Protein AF-A0A7X7KAW7-F1 (afdb_monomer_lite)

Secondary structure (DSSP, 8-state):
-EETTTTEEEEEEE-TTS-EEEEEE-STTTTTTS----------PPPTT--EE-TTS-EE-----EEEEETTTTEEEEE-GGGGGS--S--GGG-TTSPPPTT-S--SSS--SS--SEEEEE-SS-SSB--TT-----EESTT-TT-EEEE--EEEEEEE--S-TT--GGGS-HHHHHHHHHHHHHHHHHHHTSTT-SEEEEE----GGGT----SSEEEEEEESS--HHHHHHHHHHHHHHHHHSS-HHHHHHHHHHHH-TTEEEE-SSEEEE--TT-SSTT--EEEESS--SSSTTS-HHHHHHHT-

Foldseek 3Di:
DQDPPQLWDWDWAAAPQGWIKIATDNDPPPSVVPDHFDRYAQDNDHHLQFFDADPVGDTDTDDAWKWKQDPVQRFTDQGQPQCVVPDFQDDPQQAQLAEDDPPDSHGNHRHPGNFGAKMKIFDSRDSADDRPPDDFDWDAPPPDPSIIMTHRHWTKMKMAQGNDLQDEPVRDALSSLLSVLVVQLVCQVVRVPPPQFPDKDKAADDDVVRPPSGSGYMIMITGGSDDGPVNVVVVVVQVVCCVVPVDGPVQVQVVVCVVVVPFWDDDDPFKTWGQRPDHPDPDDIDIDTNDDDPDSNRDDSVNSSRVSD

Sequence (309 aa):
MLIEGSGVRRTSTRLADGRELIYFDDSEPYVSGGATRRLDDPRPLADRYSPVPDADGVEQPFRGPELRHDVLTGDWIPMASHRMNRTFLPPKDANPLAPAKPGAAYSDGEIPAEDYDVVVFENRFPSLMTVPGAGDEPWQADGEEIFTARPATGRCEVICFSPDPDASLKDVSPRRMRTIVEAWADRTAELGALPEVEQVYVFENRGKEIGVTLHHPHGQIYAFSYITPRTREMLVQAKAHRERTGRLLGRDVLDAELRAGTRVILETEHWVAYVPFAARWPVEVHVAPRRDVPDLPALTSEERDDFAS

Structure (mmCIF, N/CA/C/O backbone):
data_AF-A0A7X7KAW7-F1
#
_entry.id   AF-A0A7X7KAW7-F1
#
loop_
_atom_site.group_PDB
_atom_site.id
_atom_site.type_symbol
_atom_site.label_atom_id
_atom_site.label_alt_id
_atom_site.label_comp_id
_atom_site.label_asym_id
_atom_site.label_entity_id
_atom_site.label_seq_id
_atom_site.pdbx_PDB_ins_code
_atom_site.Cartn_x
_atom_site.Cartn_y
_atom_site.Cartn_z
_atom_site.occupancy
_atom_site.B_iso_or_equiv
_atom_site.auth_seq_id
_atom_site.auth_comp_id
_atom_site.auth_asym_id
_atom_site.auth_atom_id
_atom_site.pdbx_PDB_model_num
ATOM 1 N N . MET A 1 1 ? 8.801 -18.276 -5.390 1.00 74.38 1 MET A N 1
ATOM 2 C CA . MET A 1 1 ? 8.674 -18.880 -4.049 1.00 74.38 1 MET A CA 1
ATOM 3 C C . MET A 1 1 ? 7.194 -19.007 -3.736 1.00 74.38 1 MET A C 1
ATOM 5 O O . MET A 1 1 ? 6.474 -18.061 -4.024 1.00 74.38 1 MET A O 1
ATOM 9 N N . LEU A 1 2 ? 6.723 -20.154 -3.243 1.00 79.31 2 LEU A N 1
ATOM 10 C CA . LEU A 1 2 ? 5.362 -20.228 -2.700 1.00 79.31 2 LEU A CA 1
ATOM 11 C C . LEU A 1 2 ? 5.344 -19.468 -1.376 1.00 79.31 2 LEU A C 1
ATOM 13 O O . LEU A 1 2 ? 6.236 -19.672 -0.556 1.00 79.31 2 LEU A O 1
ATOM 17 N N . ILE A 1 3 ? 4.370 -18.586 -1.196 1.00 77.06 3 ILE A N 1
ATOM 18 C CA . ILE A 1 3 ? 4.120 -17.966 0.099 1.00 77.06 3 ILE A CA 1
ATOM 19 C C . ILE A 1 3 ? 3.436 -19.037 0.957 1.00 77.06 3 ILE A C 1
ATOM 21 O O . ILE A 1 3 ? 2.419 -19.611 0.558 1.00 77.06 3 ILE A O 1
ATOM 25 N N . GLU A 1 4 ? 4.051 -19.388 2.086 1.00 71.75 4 GLU A N 1
ATOM 26 C CA . GLU A 1 4 ? 3.574 -20.485 2.930 1.00 71.75 4 GLU A CA 1
ATOM 27 C C . GLU A 1 4 ? 2.128 -20.242 3.384 1.00 71.75 4 GLU A C 1
ATOM 29 O O . GLU A 1 4 ? 1.767 -19.148 3.809 1.00 71.75 4 GLU A O 1
ATOM 34 N N . GLY A 1 5 ? 1.287 -21.273 3.269 1.00 70.62 5 GLY A N 1
ATOM 35 C CA . GLY A 1 5 ? -0.105 -21.237 3.726 1.00 70.62 5 GLY A CA 1
ATOM 36 C C . GLY A 1 5 ? -1.096 -20.477 2.836 1.00 70.62 5 GLY A C 1
ATOM 37 O O . GLY A 1 5 ? -2.288 -20.604 3.075 1.00 70.62 5 GLY A O 1
ATOM 38 N N . SER A 1 6 ? -0.663 -19.748 1.799 1.00 77.44 6 SER A N 1
ATOM 39 C CA . SER A 1 6 ? -1.573 -18.882 1.024 1.00 77.44 6 SER A CA 1
ATOM 40 C C . SER A 1 6 ? -2.000 -19.419 -0.343 1.00 77.44 6 SER A C 1
ATOM 42 O O . SER A 1 6 ? -2.942 -18.905 -0.940 1.00 77.44 6 SER A O 1
ATOM 44 N N . GLY A 1 7 ? -1.296 -20.421 -0.880 1.00 86.88 7 GLY A N 1
ATOM 45 C CA . GLY A 1 7 ? -1.531 -20.885 -2.252 1.00 86.88 7 GLY A CA 1
ATOM 46 C C . GLY A 1 7 ? -1.187 -19.840 -3.322 1.00 86.88 7 GLY A C 1
ATOM 47 O O . GLY A 1 7 ? -1.691 -19.940 -4.435 1.00 86.88 7 GLY A O 1
ATOM 48 N N . VAL A 1 8 ? -0.338 -18.856 -2.997 1.00 95.75 8 VAL A N 1
ATOM 49 C CA . VAL A 1 8 ? 0.145 -17.812 -3.914 1.00 95.75 8 VAL A CA 1
ATOM 50 C C . VAL A 1 8 ? 1.631 -18.017 -4.197 1.00 95.75 8 VAL A C 1
ATOM 52 O O . VAL A 1 8 ? 2.425 -18.286 -3.290 1.00 95.75 8 VAL A O 1
ATOM 55 N N . ARG A 1 9 ? 2.044 -17.852 -5.456 1.00 96.69 9 ARG A N 1
ATOM 56 C CA . ARG A 1 9 ? 3.456 -17.897 -5.852 1.00 96.69 9 ARG A CA 1
ATOM 57 C C . ARG A 1 9 ? 3.989 -16.498 -6.140 1.00 96.69 9 ARG A C 1
ATOM 59 O O . ARG A 1 9 ? 3.521 -15.821 -7.044 1.00 96.69 9 ARG A O 1
ATOM 66 N N . ARG A 1 10 ? 5.040 -16.109 -5.420 1.00 96.94 10 ARG A N 1
ATOM 67 C CA . ARG A 1 10 ? 5.787 -14.861 -5.613 1.00 96.94 10 ARG A CA 1
ATOM 68 C C . ARG A 1 10 ? 6.966 -15.063 -6.564 1.00 96.94 10 ARG A C 1
ATOM 70 O O . ARG A 1 10 ? 7.812 -15.931 -6.312 1.00 96.94 10 ARG A O 1
ATOM 77 N N . THR A 1 11 ? 7.081 -14.238 -7.600 1.00 97.19 11 THR A N 1
ATOM 78 C CA . THR A 1 11 ? 8.234 -14.218 -8.519 1.00 97.19 11 THR A CA 1
ATOM 79 C C . THR A 1 11 ? 8.686 -12.779 -8.751 1.00 97.19 11 THR A C 1
ATOM 81 O O . THR A 1 11 ? 7.895 -11.974 -9.220 1.00 97.19 11 THR A O 1
ATOM 84 N N . SER A 1 12 ? 9.945 -12.453 -8.441 1.00 96.62 12 SER A N 1
ATOM 85 C CA . SER A 1 12 ? 10.512 -11.105 -8.632 1.00 96.62 12 SER A CA 1
ATOM 86 C C . SER A 1 12 ? 11.440 -11.061 -9.850 1.00 96.62 12 SER A C 1
ATOM 88 O O . SER A 1 12 ? 12.095 -12.053 -10.183 1.00 96.62 12 SER A O 1
ATOM 90 N N . THR A 1 13 ? 11.471 -9.911 -10.515 1.00 96.44 13 THR A N 1
ATOM 91 C CA . THR A 1 13 ? 12.373 -9.555 -11.609 1.00 96.44 13 THR A CA 1
ATOM 92 C C . THR A 1 13 ? 12.615 -8.037 -11.640 1.00 96.44 13 THR A C 1
ATOM 94 O O . THR A 1 13 ? 12.212 -7.313 -10.729 1.00 96.44 13 THR A O 1
ATOM 97 N N . ARG A 1 14 ? 13.288 -7.535 -12.679 1.00 96.56 14 ARG A N 1
ATOM 98 C CA . ARG A 1 14 ? 13.499 -6.107 -12.922 1.00 96.56 14 ARG A CA 1
ATOM 99 C C . ARG A 1 14 ? 12.896 -5.656 -14.248 1.00 96.56 14 ARG A C 1
ATOM 101 O O . ARG A 1 14 ? 12.983 -6.361 -15.250 1.00 96.56 14 ARG A O 1
ATOM 108 N N . LEU A 1 15 ? 12.328 -4.456 -14.232 1.00 95.50 15 LEU A N 1
ATOM 109 C CA . LEU A 1 15 ? 11.985 -3.685 -15.421 1.00 95.50 15 LEU A CA 1
ATOM 110 C C . LEU A 1 15 ? 13.255 -3.181 -16.115 1.00 95.50 15 LEU A C 1
ATOM 112 O O . LEU A 1 15 ? 14.337 -3.152 -15.524 1.00 95.50 15 LEU A O 1
ATOM 116 N N . ALA A 1 16 ? 13.113 -2.745 -17.364 1.00 94.00 16 ALA A N 1
ATOM 117 C CA . ALA A 1 16 ? 14.223 -2.316 -18.211 1.00 94.00 16 ALA A CA 1
ATOM 118 C C . ALA A 1 16 ? 15.015 -1.134 -17.627 1.00 94.00 16 ALA A C 1
ATOM 120 O O . ALA A 1 16 ? 16.206 -1.005 -17.885 1.00 94.00 16 ALA A O 1
ATOM 121 N N . ASP A 1 17 ? 14.369 -0.297 -16.812 1.00 93.62 17 ASP A N 1
ATOM 122 C CA . ASP A 1 17 ? 14.979 0.850 -16.129 1.00 93.62 17 ASP A CA 1
ATOM 123 C C . ASP A 1 17 ? 15.513 0.519 -14.719 1.00 93.62 17 ASP A C 1
ATOM 125 O O . ASP A 1 17 ? 15.830 1.424 -13.944 1.00 93.62 17 ASP A O 1
ATOM 129 N N . GLY A 1 18 ? 15.597 -0.771 -14.375 1.00 94.94 18 GLY A N 1
ATOM 130 C CA . GLY A 1 18 ? 16.177 -1.273 -13.128 1.00 94.94 18 GLY A CA 1
ATOM 131 C C . GLY A 1 18 ? 15.204 -1.387 -11.952 1.00 94.94 18 GLY A C 1
ATOM 132 O O . GLY A 1 18 ? 15.577 -1.964 -10.928 1.00 94.94 18 GLY A O 1
ATOM 133 N N . ARG A 1 19 ? 13.966 -0.890 -12.086 1.00 96.00 19 ARG A N 1
ATOM 134 C CA . ARG A 1 19 ? 12.914 -1.007 -11.059 1.00 96.00 19 ARG A CA 1
ATOM 135 C C . ARG A 1 19 ? 12.528 -2.452 -10.790 1.00 96.00 19 ARG A C 1
ATOM 137 O O . ARG A 1 19 ? 12.476 -3.258 -11.715 1.00 96.00 19 ARG A O 1
ATOM 144 N N . GLU A 1 20 ? 12.203 -2.778 -9.544 1.00 96.88 20 GLU A N 1
ATOM 145 C CA . GLU A 1 20 ? 11.682 -4.106 -9.213 1.00 96.88 20 GLU A CA 1
ATOM 146 C C . GLU A 1 20 ? 10.248 -4.298 -9.732 1.00 96.88 20 GLU A C 1
ATOM 148 O O . GLU A 1 20 ? 9.414 -3.392 -9.639 1.00 96.88 20 GLU A O 1
ATOM 153 N N . LEU A 1 21 ? 9.967 -5.500 -10.241 1.00 97.69 21 LEU A N 1
ATOM 154 C CA . LEU A 1 21 ? 8.630 -5.992 -10.554 1.00 97.69 21 LEU A CA 1
ATOM 155 C C . LEU A 1 21 ? 8.431 -7.374 -9.925 1.00 97.69 21 LEU A C 1
ATOM 157 O O . LEU A 1 21 ? 9.283 -8.250 -10.041 1.00 97.69 21 LEU A O 1
ATOM 161 N N . ILE A 1 22 ? 7.286 -7.580 -9.283 1.00 98.50 22 ILE A N 1
ATOM 162 C CA . ILE A 1 22 ? 6.952 -8.781 -8.522 1.00 98.50 22 ILE A CA 1
ATOM 163 C C . ILE A 1 22 ? 5.581 -9.281 -8.968 1.00 98.50 22 ILE A C 1
ATOM 165 O O . ILE A 1 22 ? 4.582 -8.578 -8.836 1.00 98.50 22 ILE A O 1
ATOM 169 N N . TYR A 1 23 ? 5.528 -10.514 -9.456 1.00 98.44 23 TYR A N 1
ATOM 170 C CA . TYR A 1 23 ? 4.288 -11.234 -9.722 1.00 98.44 23 TYR A CA 1
ATOM 171 C C . TYR A 1 23 ? 3.847 -12.012 -8.481 1.00 98.44 23 TYR A C 1
ATOM 173 O O . TYR A 1 23 ? 4.664 -12.684 -7.843 1.00 98.44 23 TYR A O 1
ATOM 181 N N . PHE A 1 24 ? 2.552 -11.950 -8.188 1.00 98.44 24 PHE A N 1
ATOM 182 C CA . PHE A 1 24 ? 1.848 -12.775 -7.213 1.00 98.44 24 PHE A CA 1
ATOM 183 C C . PHE A 1 24 ? 0.801 -13.586 -7.973 1.00 98.44 24 PHE A C 1
ATOM 185 O O . PHE A 1 24 ? -0.263 -13.076 -8.322 1.00 98.44 24 PHE A O 1
ATOM 192 N N . ASP A 1 25 ? 1.149 -14.833 -8.277 1.00 98.12 25 ASP A N 1
ATOM 193 C CA . ASP A 1 25 ? 0.342 -15.729 -9.096 1.00 98.12 25 ASP A CA 1
ATOM 194 C C . ASP A 1 25 ? -0.538 -16.631 -8.235 1.00 98.12 25 ASP A C 1
ATOM 196 O O . ASP A 1 25 ? -0.058 -17.305 -7.318 1.00 98.12 25 ASP A O 1
ATOM 200 N N . ASP A 1 26 ? -1.820 -16.676 -8.583 1.00 96.69 26 ASP A N 1
ATOM 201 C CA . ASP A 1 26 ? -2.820 -17.557 -7.996 1.00 96.69 26 ASP A CA 1
ATOM 202 C C . ASP A 1 26 ? -3.415 -18.534 -9.005 1.00 96.69 26 ASP A C 1
ATOM 204 O O . ASP A 1 26 ? -4.128 -19.437 -8.590 1.00 96.69 26 ASP A O 1
ATOM 208 N N . SER A 1 27 ? -3.113 -18.423 -10.297 1.00 96.25 27 SER A N 1
ATOM 209 C CA . SER A 1 27 ? -3.660 -19.270 -11.358 1.00 96.25 27 SER A CA 1
ATOM 210 C C . SER A 1 27 ? -2.664 -20.320 -11.861 1.00 96.25 27 SER A C 1
ATOM 212 O O . SER A 1 27 ? -1.448 -20.122 -11.864 1.00 96.25 27 SER A O 1
ATOM 214 N N . GLU A 1 28 ? -3.171 -21.471 -12.310 1.00 95.12 28 GLU A N 1
ATOM 215 C CA . GLU A 1 28 ? -2.360 -22.453 -13.041 1.00 95.12 28 GLU A CA 1
ATOM 216 C C . GLU A 1 28 ? -2.081 -21.965 -14.473 1.00 95.12 28 GLU A C 1
ATOM 218 O O . GLU A 1 28 ? -2.958 -21.350 -15.078 1.00 95.12 28 GLU A O 1
ATOM 223 N N . PRO A 1 29 ? -0.910 -22.271 -15.063 1.00 96.38 29 PRO A N 1
ATOM 224 C CA . PRO A 1 29 ? 0.182 -23.087 -14.517 1.00 96.38 29 PRO A CA 1
ATOM 225 C C . PRO A 1 29 ? 1.197 -22.304 -13.657 1.00 96.38 29 PRO A C 1
ATOM 227 O O . PRO A 1 29 ? 2.244 -22.838 -13.284 1.00 96.38 29 PRO A O 1
ATOM 230 N N . TYR A 1 30 ? 0.954 -21.021 -13.386 1.00 96.69 30 TYR A N 1
ATOM 231 C CA . TYR A 1 30 ? 1.941 -20.134 -12.765 1.00 96.69 30 TYR A CA 1
ATOM 232 C C . TYR A 1 30 ? 2.112 -20.400 -11.272 1.00 96.69 30 TYR A C 1
ATOM 234 O O . TYR A 1 30 ? 3.248 -20.489 -10.799 1.00 96.69 30 TYR A O 1
ATOM 242 N N . VAL A 1 31 ? 1.009 -20.612 -10.552 1.00 96.00 31 VAL A N 1
ATOM 243 C CA . VAL A 1 31 ? 0.990 -20.888 -9.112 1.00 96.00 31 VAL A CA 1
ATOM 244 C C . VAL A 1 31 ? 1.750 -22.169 -8.754 1.00 96.00 31 VAL A C 1
ATOM 246 O O . VAL A 1 31 ? 2.532 -22.170 -7.805 1.00 96.00 31 VAL A O 1
ATOM 249 N N . SER A 1 32 ? 1.616 -23.238 -9.548 1.00 94.44 32 SER A N 1
ATOM 250 C CA . SER A 1 32 ? 2.295 -24.518 -9.294 1.00 94.44 32 SER A CA 1
ATOM 251 C C . SER A 1 32 ? 3.766 -24.545 -9.692 1.00 94.44 32 SER A C 1
ATOM 253 O O . SER A 1 32 ? 4.499 -25.436 -9.262 1.00 94.44 32 SER A O 1
ATOM 255 N N . GLY A 1 33 ? 4.226 -23.613 -10.529 1.00 93.56 33 GLY A N 1
ATOM 256 C CA . GLY A 1 33 ? 5.544 -23.746 -11.150 1.00 93.56 33 GLY A CA 1
ATOM 257 C C . GLY A 1 33 ? 5.560 -24.384 -12.528 1.00 93.56 33 GLY A C 1
ATOM 258 O O . GLY A 1 33 ? 6.638 -24.451 -13.113 1.00 93.56 33 GLY A O 1
ATOM 259 N N . GLY A 1 34 ? 4.412 -24.802 -13.065 1.00 95.31 34 GLY A N 1
ATOM 260 C CA . GLY A 1 34 ? 4.313 -25.344 -14.421 1.00 95.31 34 GLY A CA 1
ATOM 261 C C . GLY A 1 34 ? 4.712 -24.345 -15.514 1.00 95.31 34 GLY A C 1
ATOM 262 O O . GLY A 1 34 ? 5.194 -24.756 -16.568 1.00 95.31 34 GLY A O 1
ATOM 263 N N . ALA A 1 35 ? 4.570 -23.042 -15.251 1.00 95.44 35 ALA A N 1
ATOM 264 C CA . ALA A 1 35 ? 5.147 -21.969 -16.057 1.00 95.44 35 ALA A CA 1
ATOM 265 C C . ALA A 1 35 ? 5.654 -20.809 -15.185 1.00 95.44 35 ALA A C 1
ATOM 267 O O . ALA A 1 35 ? 5.420 -20.746 -13.974 1.00 95.44 35 ALA A O 1
ATOM 268 N N . THR A 1 36 ? 6.341 -19.863 -15.823 1.00 92.75 36 THR A N 1
ATOM 269 C CA . THR A 1 36 ? 6.795 -18.612 -15.209 1.00 92.75 36 THR A CA 1
ATOM 270 C C . THR A 1 36 ? 6.365 -17.452 -16.100 1.00 92.75 36 THR A C 1
ATOM 272 O O . THR A 1 36 ? 6.419 -17.565 -17.326 1.00 92.75 36 THR A O 1
ATOM 275 N N . ARG A 1 37 ? 5.917 -16.349 -15.489 1.00 94.62 37 ARG A N 1
ATOM 276 C CA . ARG A 1 37 ? 5.618 -15.097 -16.200 1.00 94.62 37 ARG A CA 1
ATOM 277 C C . ARG A 1 37 ? 6.880 -14.562 -16.889 1.00 94.62 37 ARG A C 1
ATOM 279 O O . ARG A 1 37 ? 7.995 -14.977 -16.572 1.00 94.62 37 ARG A O 1
ATOM 286 N N . ARG A 1 38 ? 6.722 -13.631 -17.831 1.00 93.38 38 ARG A N 1
ATOM 287 C CA . ARG A 1 38 ? 7.871 -13.013 -18.502 1.00 93.38 38 ARG A CA 1
ATOM 288 C C . ARG A 1 38 ? 8.735 -12.260 -17.487 1.00 93.38 38 ARG A C 1
ATOM 290 O O . ARG A 1 38 ? 8.230 -11.394 -16.771 1.00 93.38 38 ARG A O 1
ATOM 297 N N . LEU A 1 39 ? 10.020 -12.611 -17.432 1.00 93.38 39 LEU A N 1
ATOM 298 C CA . LEU A 1 39 ? 10.976 -12.051 -16.473 1.00 93.38 39 LEU A CA 1
ATOM 299 C C . LEU A 1 39 ? 11.912 -11.010 -17.089 1.00 93.38 39 LEU A C 1
ATOM 301 O O . LEU A 1 39 ? 12.621 -10.340 -16.355 1.00 93.38 39 LEU A O 1
ATOM 305 N N . ASP A 1 40 ? 11.933 -10.858 -18.405 1.00 92.00 40 ASP A N 1
ATOM 306 C CA . ASP A 1 40 ? 12.661 -9.797 -19.092 1.00 92.00 40 ASP A CA 1
ATOM 307 C C . ASP A 1 40 ? 11.704 -8.681 -19.525 1.00 92.00 40 ASP A C 1
ATOM 309 O O . ASP A 1 40 ? 10.612 -8.936 -20.035 1.00 92.00 40 ASP A O 1
ATOM 313 N N . ASP A 1 41 ? 12.131 -7.434 -19.358 1.00 92.69 41 ASP A N 1
ATOM 314 C CA . ASP A 1 41 ? 11.483 -6.275 -19.960 1.00 92.69 41 ASP A CA 1
ATOM 315 C C . ASP A 1 41 ? 12.335 -5.797 -21.150 1.00 92.69 41 ASP A C 1
ATOM 317 O O . ASP A 1 41 ? 13.451 -5.320 -20.944 1.00 92.69 41 ASP A O 1
ATOM 321 N N . PRO A 1 42 ? 11.855 -5.945 -22.400 1.00 90.81 42 PRO A N 1
ATOM 322 C CA . PRO A 1 42 ? 12.651 -5.686 -23.599 1.00 90.81 42 PRO A CA 1
ATOM 323 C C . PRO A 1 42 ? 12.718 -4.200 -23.977 1.00 90.81 42 PRO A C 1
ATOM 325 O O . PRO A 1 42 ? 13.307 -3.864 -25.008 1.00 90.81 42 PRO A O 1
ATOM 328 N N . ARG A 1 43 ? 12.053 -3.308 -23.228 1.00 90.00 43 ARG A N 1
ATOM 329 C CA . ARG A 1 43 ? 11.991 -1.886 -23.582 1.00 90.00 43 ARG A CA 1
ATOM 330 C C . ARG A 1 43 ? 13.406 -1.285 -23.583 1.00 90.00 43 ARG A C 1
ATOM 332 O O . ARG A 1 43 ? 14.168 -1.527 -22.652 1.00 90.00 43 ARG A O 1
ATOM 339 N N . PRO A 1 44 ? 13.776 -0.472 -24.586 1.00 90.31 44 PRO A N 1
ATOM 340 C CA . PRO A 1 44 ? 15.105 0.132 -24.668 1.00 90.31 44 PRO A CA 1
ATOM 341 C C . PRO A 1 44 ? 15.195 1.370 -23.760 1.00 90.31 44 PRO A C 1
ATOM 343 O O . PRO A 1 44 ? 15.332 2.495 -24.238 1.00 90.31 44 PRO A O 1
ATOM 346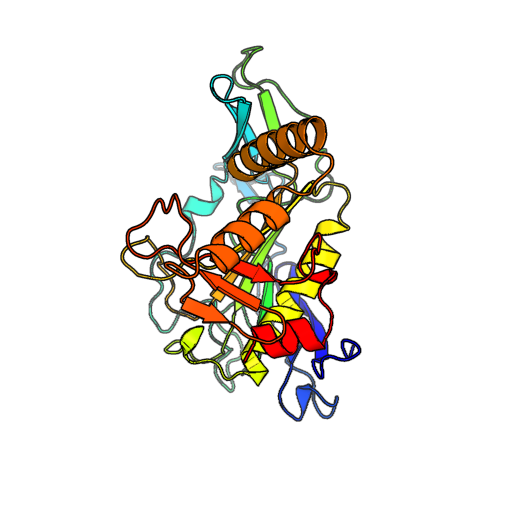 N N . LEU A 1 45 ? 15.044 1.174 -22.449 1.00 89.81 45 LEU A N 1
ATOM 347 C CA . LEU A 1 45 ? 15.105 2.241 -21.452 1.00 89.81 45 LEU A CA 1
ATOM 348 C C . LEU A 1 45 ? 16.498 2.314 -20.825 1.00 89.81 45 LEU A C 1
ATOM 350 O O . LEU A 1 45 ? 17.164 1.300 -20.637 1.00 89.81 45 LEU A O 1
ATOM 354 N N . ALA A 1 46 ? 16.930 3.533 -20.508 1.00 90.31 46 ALA A N 1
ATOM 355 C CA . ALA A 1 46 ? 18.096 3.740 -19.661 1.00 90.31 46 ALA A CA 1
ATOM 356 C C . ALA A 1 46 ? 17.754 3.405 -18.201 1.00 90.31 46 ALA A C 1
ATOM 358 O O . ALA A 1 46 ? 16.582 3.413 -17.813 1.00 90.31 46 ALA A O 1
ATOM 359 N N . ASP A 1 47 ? 18.780 3.160 -17.386 1.00 92.69 47 ASP A N 1
ATOM 360 C CA . ASP A 1 47 ? 18.605 3.014 -15.941 1.00 92.69 47 ASP A CA 1
ATOM 361 C C . ASP A 1 47 ? 17.964 4.283 -15.354 1.00 92.69 47 ASP A C 1
ATOM 363 O O . ASP A 1 47 ? 18.322 5.399 -15.739 1.00 92.69 47 ASP A O 1
ATOM 367 N N . ARG A 1 48 ? 17.022 4.130 -14.419 1.00 91.06 48 ARG A N 1
ATOM 368 C CA . ARG A 1 48 ? 16.286 5.249 -13.802 1.00 91.06 48 ARG A CA 1
ATOM 369 C C . ARG A 1 48 ? 17.166 6.281 -13.086 1.00 91.06 48 ARG A C 1
ATOM 371 O O . ARG A 1 48 ? 16.704 7.396 -12.867 1.00 91.06 48 ARG A O 1
ATOM 378 N N . TYR A 1 49 ? 18.389 5.914 -12.699 1.00 91.88 49 TYR A N 1
ATOM 379 C CA . TYR A 1 49 ? 19.363 6.794 -12.049 1.00 91.88 49 TYR A CA 1
ATOM 380 C C . TYR A 1 49 ? 20.414 7.326 -13.026 1.00 91.88 49 TYR A C 1
ATOM 382 O O . TYR A 1 49 ? 21.396 7.940 -12.598 1.00 91.88 49 TYR A O 1
ATOM 390 N N . SER A 1 50 ? 20.227 7.093 -14.329 1.00 90.69 50 SER A N 1
ATOM 391 C CA . SER A 1 50 ? 21.110 7.637 -15.356 1.00 90.69 50 SER A CA 1
ATOM 392 C C . SER A 1 50 ? 21.181 9.162 -15.224 1.00 90.69 50 SER A C 1
ATOM 394 O O . SER A 1 50 ? 20.157 9.793 -14.931 1.00 90.69 50 SER A O 1
ATOM 396 N N . PRO A 1 51 ? 22.367 9.762 -15.427 1.00 87.88 51 PRO A N 1
ATOM 397 C CA . PRO A 1 51 ? 22.507 11.207 -15.489 1.00 87.88 51 PRO A CA 1
ATOM 398 C C . PRO A 1 51 ? 21.512 11.842 -16.467 1.00 87.88 51 PRO A C 1
ATOM 400 O O . PRO A 1 51 ? 21.089 11.220 -17.445 1.00 87.88 51 PRO A O 1
ATOM 403 N N . VAL A 1 52 ? 21.092 13.062 -16.145 1.00 84.38 52 VAL A N 1
ATOM 404 C CA . VAL A 1 52 ? 20.151 13.838 -16.950 1.00 84.38 52 VAL A CA 1
ATOM 405 C C . VAL A 1 52 ? 20.878 15.086 -17.442 1.00 84.38 52 VAL A C 1
ATOM 407 O O . VAL A 1 52 ? 21.430 15.810 -16.609 1.00 84.38 52 VAL A O 1
ATOM 410 N N . PRO A 1 53 ? 20.879 15.380 -18.752 1.00 83.94 53 PRO A N 1
ATOM 411 C CA . PRO A 1 53 ? 21.515 16.582 -19.266 1.00 83.94 53 PRO A CA 1
ATOM 412 C C . PRO A 1 53 ? 20.764 17.835 -18.805 1.00 83.94 53 PRO A C 1
ATOM 414 O O . PRO A 1 53 ? 19.529 17.873 -18.797 1.00 83.94 53 PRO A O 1
ATOM 417 N N . ASP A 1 54 ? 21.508 18.871 -18.429 1.00 84.19 54 ASP A N 1
ATOM 418 C CA . ASP A 1 54 ? 20.957 20.199 -18.171 1.00 84.19 54 ASP A CA 1
ATOM 419 C C . ASP A 1 54 ? 20.663 20.980 -19.469 1.00 84.19 54 ASP A C 1
ATOM 421 O O . ASP A 1 54 ? 20.753 20.454 -20.581 1.00 84.19 54 ASP A O 1
ATOM 425 N N . ALA A 1 55 ? 20.269 22.252 -19.330 1.00 85.06 55 ALA A N 1
ATOM 426 C CA . ALA A 1 55 ? 19.926 23.118 -20.460 1.00 85.06 55 ALA A CA 1
ATOM 427 C C . ALA A 1 55 ? 21.090 23.335 -21.447 1.00 85.06 55 ALA A C 1
ATOM 429 O O . ALA A 1 55 ? 20.838 23.623 -22.617 1.00 85.06 55 ALA A O 1
ATOM 430 N N . ASP A 1 56 ? 22.332 23.163 -20.990 1.00 89.81 56 ASP A N 1
ATOM 431 C CA . ASP A 1 56 ? 23.550 23.299 -21.788 1.00 89.81 56 ASP A CA 1
ATOM 432 C C . ASP A 1 56 ? 24.052 21.938 -22.314 1.00 89.81 56 ASP A C 1
ATOM 434 O O . ASP A 1 56 ? 25.087 21.863 -22.980 1.00 89.81 56 ASP A O 1
ATOM 438 N N . GLY A 1 57 ? 23.309 20.854 -22.056 1.00 86.75 57 GLY A N 1
ATOM 439 C CA . GLY A 1 57 ? 23.648 19.493 -22.472 1.00 86.75 57 GLY A CA 1
ATOM 440 C C . GLY A 1 57 ? 24.712 18.825 -21.600 1.00 86.75 57 GLY A C 1
ATOM 441 O O . GLY A 1 57 ? 25.275 17.809 -22.007 1.00 86.75 57 GLY A O 1
ATOM 442 N N . VAL A 1 58 ? 25.014 19.381 -20.423 1.00 90.19 58 VAL A N 1
ATOM 443 C CA . VAL A 1 58 ? 25.972 18.795 -19.484 1.00 90.19 58 VAL A CA 1
ATOM 444 C C . VAL A 1 58 ? 25.253 17.769 -18.618 1.00 90.19 58 VAL A C 1
ATOM 446 O O . VAL A 1 58 ? 24.251 18.072 -17.977 1.00 90.19 58 VAL A O 1
ATOM 449 N N . GLU A 1 59 ? 25.774 16.544 -18.593 1.00 90.19 59 GLU A N 1
ATOM 450 C CA . GLU A 1 59 ? 25.231 15.453 -17.783 1.00 90.19 59 GLU A CA 1
ATOM 451 C C . GLU A 1 59 ? 25.297 15.783 -16.286 1.00 90.19 59 GLU A C 1
ATOM 453 O O . GLU A 1 59 ? 26.379 15.970 -15.722 1.00 90.19 59 GLU A O 1
ATOM 458 N N . GLN A 1 60 ? 24.137 15.820 -15.631 1.00 85.81 60 GLN A N 1
ATOM 459 C CA . GLN A 1 60 ? 24.005 16.027 -14.193 1.00 85.81 60 GLN A CA 1
ATOM 460 C C . GLN A 1 60 ? 23.615 14.717 -13.501 1.00 85.81 60 GLN A C 1
ATOM 462 O O . GLN A 1 60 ? 22.790 13.970 -14.030 1.00 85.81 60 GLN A O 1
ATOM 467 N N . PRO A 1 61 ? 24.136 14.423 -12.295 1.00 87.38 61 PRO A N 1
ATOM 468 C CA . PRO A 1 61 ? 23.668 13.283 -11.513 1.00 87.38 61 PRO A CA 1
ATOM 469 C C . PRO A 1 61 ? 22.155 13.338 -11.293 1.00 87.38 61 PRO A C 1
ATOM 471 O O . PRO A 1 61 ? 21.595 14.414 -11.053 1.00 87.38 61 PRO A O 1
ATOM 474 N N . PHE A 1 62 ? 21.501 12.176 -11.320 1.00 87.88 62 PHE A N 1
ATOM 475 C CA . PHE A 1 62 ? 20.079 12.085 -11.016 1.00 87.88 62 PHE A CA 1
ATOM 476 C C . PHE A 1 62 ? 19.787 12.660 -9.622 1.00 87.88 62 PHE A C 1
ATOM 478 O O . PHE A 1 62 ? 20.415 12.279 -8.631 1.00 87.88 62 PHE A O 1
ATOM 485 N N . ARG A 1 63 ? 18.808 13.567 -9.537 1.00 86.38 63 ARG A N 1
ATOM 486 C CA . ARG A 1 63 ? 18.326 14.126 -8.270 1.00 86.38 63 ARG A CA 1
ATOM 487 C C . ARG A 1 63 ? 16.941 13.579 -7.954 1.00 86.38 63 ARG A C 1
ATOM 489 O O . ARG A 1 63 ? 16.006 13.739 -8.739 1.00 86.38 63 ARG A O 1
ATOM 496 N N . GLY A 1 64 ? 16.829 12.942 -6.794 1.00 90.12 64 GLY A N 1
ATOM 497 C CA . GLY A 1 64 ? 15.568 12.431 -6.272 1.00 90.12 64 GLY A CA 1
ATOM 498 C C . GLY A 1 64 ? 14.641 13.533 -5.742 1.00 90.12 64 GLY A C 1
ATOM 499 O O . GLY A 1 64 ? 15.002 14.711 -5.737 1.00 90.12 64 GLY A O 1
ATOM 500 N N . PRO A 1 65 ? 13.430 13.154 -5.301 1.00 93.75 65 PRO A N 1
ATOM 501 C CA . PRO A 1 65 ? 12.543 14.055 -4.576 1.00 93.75 65 PRO A CA 1
ATOM 502 C C . PRO A 1 65 ? 13.149 14.495 -3.231 1.00 93.75 65 PRO A C 1
ATOM 504 O O . PRO A 1 65 ? 14.025 13.830 -2.675 1.00 93.75 65 PRO A O 1
ATOM 507 N N . GLU A 1 66 ? 12.641 15.597 -2.685 1.00 95.00 66 GLU A N 1
ATOM 508 C CA . GLU A 1 66 ? 13.025 16.128 -1.370 1.00 95.00 66 GLU A CA 1
ATOM 509 C C . GLU A 1 66 ? 11.805 16.248 -0.448 1.00 95.00 66 GLU A C 1
ATOM 511 O O . GLU A 1 66 ? 10.672 16.392 -0.905 1.00 95.00 66 GLU A O 1
ATOM 516 N N . LEU A 1 67 ? 12.021 16.176 0.860 1.00 95.69 67 LEU A N 1
ATOM 517 C CA . LEU A 1 67 ? 11.050 16.526 1.889 1.00 95.69 67 LEU A CA 1
ATOM 518 C C . LEU A 1 67 ? 11.368 17.927 2.398 1.00 95.69 67 LEU A C 1
ATOM 520 O O . LEU A 1 67 ? 12.515 18.211 2.737 1.00 95.69 67 LEU A O 1
ATOM 524 N N . ARG A 1 68 ? 10.350 18.778 2.521 1.00 96.25 68 ARG A N 1
ATOM 525 C CA . ARG A 1 68 ? 10.454 20.079 3.194 1.00 96.25 68 ARG A CA 1
ATOM 526 C C . ARG A 1 68 ? 9.684 20.045 4.501 1.00 96.25 68 ARG A C 1
ATOM 528 O O . ARG A 1 68 ? 8.554 19.560 4.525 1.00 96.25 68 ARG A O 1
ATOM 535 N N . HIS A 1 69 ? 10.292 20.532 5.574 1.00 95.94 69 HIS A N 1
ATOM 536 C CA . HIS A 1 69 ? 9.629 20.630 6.866 1.00 95.94 69 HIS A CA 1
ATOM 537 C C . HIS A 1 69 ? 8.739 21.875 6.905 1.00 95.94 69 HIS A C 1
ATOM 539 O O . HIS A 1 69 ? 9.225 22.998 6.762 1.00 95.94 69 HIS A O 1
ATOM 545 N N . ASP A 1 70 ? 7.439 21.687 7.114 1.00 95.94 70 ASP A N 1
ATOM 546 C CA . ASP A 1 70 ? 6.516 22.781 7.390 1.00 95.94 70 ASP A CA 1
ATOM 547 C C . ASP A 1 70 ? 6.613 23.171 8.869 1.00 95.94 70 ASP A C 1
ATOM 549 O O . ASP A 1 70 ? 6.132 22.473 9.760 1.00 95.94 70 ASP A O 1
ATOM 553 N N . VAL A 1 71 ? 7.225 24.324 9.134 1.00 95.25 71 VAL A N 1
ATOM 554 C CA . VAL A 1 71 ? 7.433 24.847 10.492 1.00 95.25 71 VAL A CA 1
ATOM 555 C C . VAL A 1 71 ? 6.144 25.213 11.230 1.00 95.25 71 VAL A C 1
ATOM 557 O O . VAL A 1 71 ? 6.176 25.354 12.450 1.00 95.25 71 VAL A O 1
ATOM 560 N N . LEU A 1 72 ? 5.019 25.383 10.528 1.00 95.75 72 LEU A N 1
ATOM 561 C CA . LEU A 1 72 ? 3.741 25.738 11.150 1.00 95.75 72 LEU A CA 1
ATOM 562 C C . LEU A 1 72 ? 3.000 24.511 11.687 1.00 95.75 72 LEU A C 1
ATOM 564 O O . LEU A 1 72 ? 2.293 24.612 12.690 1.00 95.75 72 LEU A O 1
ATOM 568 N N . THR A 1 73 ? 3.152 23.366 11.024 1.00 93.50 73 THR A N 1
ATOM 569 C CA . THR A 1 73 ? 2.432 22.122 11.341 1.00 93.50 73 THR A CA 1
ATOM 570 C C . THR A 1 73 ? 3.338 21.048 11.947 1.00 93.50 73 THR A C 1
ATOM 572 O O . THR A 1 73 ? 2.864 20.190 12.690 1.00 93.50 73 THR A O 1
ATOM 575 N N . GLY A 1 74 ? 4.647 21.116 11.687 1.00 92.56 74 GLY A N 1
ATOM 576 C CA . GLY A 1 74 ? 5.614 20.067 12.015 1.00 92.56 74 GLY A CA 1
ATOM 577 C C . GLY A 1 74 ? 5.580 18.880 11.043 1.00 92.56 74 GLY A C 1
ATOM 578 O O . GLY A 1 74 ? 6.059 17.787 11.379 1.00 92.56 74 GLY A O 1
ATOM 579 N N . ASP A 1 75 ? 4.962 19.056 9.874 1.00 94.44 75 ASP A N 1
ATOM 580 C CA . ASP A 1 75 ? 4.797 18.011 8.869 1.00 94.44 75 ASP A CA 1
ATOM 581 C C . ASP A 1 75 ? 5.939 18.016 7.849 1.00 94.44 75 ASP A C 1
ATOM 583 O O . ASP A 1 75 ? 6.507 19.051 7.505 1.00 94.44 75 ASP A O 1
ATOM 587 N N . TRP A 1 76 ? 6.261 16.832 7.326 1.00 94.31 76 TRP A N 1
ATOM 588 C CA . TRP A 1 76 ? 7.170 16.686 6.193 1.00 94.31 76 TRP A CA 1
ATOM 589 C C . TRP A 1 76 ? 6.371 16.625 4.895 1.00 94.31 76 TRP A C 1
ATOM 591 O O . TRP A 1 76 ? 5.518 15.754 4.724 1.00 94.31 76 TRP A O 1
ATOM 601 N N . ILE A 1 77 ? 6.669 17.536 3.970 1.00 94.94 77 ILE A N 1
ATOM 602 C CA . ILE A 1 77 ? 5.954 17.687 2.704 1.00 94.94 77 ILE A CA 1
ATOM 603 C C . ILE A 1 77 ? 6.835 17.191 1.549 1.00 94.94 77 ILE A C 1
ATOM 605 O O . ILE A 1 77 ? 7.904 17.763 1.318 1.00 94.94 77 ILE A O 1
ATOM 609 N N . PRO A 1 78 ? 6.421 16.148 0.804 1.00 93.88 78 PRO A N 1
ATOM 610 C CA . PRO A 1 78 ? 7.182 15.649 -0.334 1.00 93.88 78 PRO A CA 1
ATOM 611 C C . PRO A 1 78 ? 7.081 16.567 -1.551 1.00 93.88 78 PRO A C 1
ATOM 613 O O . PRO A 1 78 ? 6.000 16.836 -2.076 1.00 93.88 78 PRO A O 1
ATOM 616 N N . MET A 1 79 ? 8.244 16.970 -2.046 1.00 93.75 79 MET A N 1
ATOM 617 C CA . MET A 1 79 ? 8.447 17.777 -3.237 1.00 93.75 79 MET A CA 1
ATOM 618 C C . MET A 1 79 ? 9.075 16.906 -4.327 1.00 93.75 79 MET A C 1
ATOM 620 O O . MET A 1 79 ? 10.271 16.618 -4.333 1.00 93.75 79 MET A O 1
ATOM 624 N N . ALA A 1 80 ? 8.243 16.475 -5.273 1.00 89.38 80 ALA A N 1
ATOM 625 C CA . ALA A 1 80 ? 8.629 15.581 -6.362 1.00 89.38 80 ALA A CA 1
ATOM 626 C C . ALA A 1 80 ? 8.319 16.232 -7.719 1.00 89.38 80 ALA A C 1
ATOM 628 O O . ALA A 1 80 ? 7.343 15.886 -8.385 1.00 89.38 80 ALA A O 1
ATOM 629 N N . SER A 1 81 ? 9.137 17.209 -8.123 1.00 78.94 81 SER A N 1
ATOM 630 C CA . SER A 1 81 ? 8.928 18.019 -9.339 1.00 78.94 81 SER A CA 1
ATOM 631 C C . SER A 1 81 ? 8.856 17.186 -10.625 1.00 78.94 81 SER A C 1
ATOM 633 O O . SER A 1 81 ? 8.047 17.476 -11.505 1.00 78.94 81 SER A O 1
ATOM 635 N N . HIS A 1 82 ? 9.608 16.084 -10.703 1.00 75.44 82 HIS A N 1
ATOM 636 C CA . HIS A 1 82 ? 9.575 15.144 -11.829 1.00 75.44 82 HIS A CA 1
ATOM 637 C C . HIS A 1 82 ? 8.177 14.537 -12.075 1.00 75.44 82 HIS A C 1
ATOM 639 O O . HIS A 1 82 ? 7.879 14.102 -13.189 1.00 75.44 82 HIS A O 1
ATOM 645 N N . ARG A 1 83 ? 7.277 14.559 -11.078 1.00 73.00 83 ARG A N 1
ATOM 646 C CA . ARG A 1 83 ? 5.881 14.116 -11.230 1.00 73.00 83 ARG A CA 1
ATOM 647 C C . ARG A 1 83 ? 5.052 15.007 -12.156 1.00 73.00 83 ARG A C 1
ATOM 649 O O . ARG A 1 83 ? 3.969 14.583 -12.555 1.00 73.00 83 ARG A O 1
ATOM 656 N N . MET A 1 84 ? 5.529 16.196 -12.539 1.00 62.56 84 MET A N 1
ATOM 657 C CA . MET A 1 84 ? 4.886 17.002 -13.589 1.00 62.56 84 MET A CA 1
ATOM 658 C C . MET A 1 84 ? 4.863 16.279 -14.943 1.00 62.56 84 MET A C 1
ATOM 660 O O . MET A 1 84 ? 3.934 16.482 -15.717 1.00 62.56 84 MET A O 1
ATOM 664 N N . ASN A 1 85 ? 5.819 15.376 -15.186 1.00 62.56 85 ASN A N 1
ATOM 665 C CA . ASN A 1 85 ? 5.913 14.575 -16.410 1.00 62.56 85 ASN A CA 1
ATOM 666 C C . ASN A 1 85 ? 5.122 13.258 -16.336 1.00 62.56 85 ASN A C 1
ATOM 668 O O . ASN A 1 85 ? 5.281 12.396 -17.201 1.00 62.56 85 ASN A O 1
ATOM 672 N N . ARG A 1 86 ? 4.301 13.064 -15.292 1.00 64.00 86 ARG A N 1
ATOM 673 C CA . ARG A 1 86 ? 3.500 11.845 -15.143 1.00 64.00 86 ARG A CA 1
ATOM 674 C C . ARG A 1 86 ? 2.573 11.664 -16.338 1.00 64.00 86 ARG A C 1
ATOM 676 O O . ARG A 1 86 ? 1.984 12.629 -16.827 1.00 64.00 86 ARG A O 1
ATOM 683 N N . THR A 1 87 ? 2.362 10.414 -16.733 1.00 58.56 87 THR A N 1
ATOM 684 C CA . THR A 1 87 ? 1.355 10.071 -17.737 1.00 58.56 87 THR A CA 1
ATOM 685 C C . THR A 1 87 ? -0.016 10.572 -17.273 1.00 58.56 87 THR A C 1
ATOM 687 O O . THR A 1 87 ? -0.578 10.077 -16.294 1.00 58.56 87 THR A O 1
ATOM 690 N N . PHE A 1 88 ? -0.544 11.590 -17.949 1.00 55.12 88 PHE A N 1
ATOM 691 C CA . PHE A 1 88 ? -1.829 12.203 -17.632 1.00 55.12 88 PHE A CA 1
ATOM 692 C C . PHE A 1 88 ? -2.851 11.795 -18.688 1.00 55.12 88 PHE A C 1
ATOM 694 O O . PHE A 1 88 ? -2.707 12.172 -19.846 1.00 55.12 88 PHE A O 1
ATOM 701 N N . LEU A 1 89 ? -3.866 11.022 -18.278 1.00 57.34 89 LEU A N 1
ATOM 702 C CA . LEU A 1 89 ? -4.920 10.494 -19.155 1.00 57.34 89 LEU A CA 1
ATOM 703 C C . LEU A 1 89 ? -4.353 9.865 -20.443 1.00 57.34 89 LEU A C 1
ATOM 705 O O . LEU A 1 89 ? -4.629 10.364 -21.538 1.00 57.34 89 LEU A O 1
ATOM 709 N N . PRO A 1 90 ? -3.548 8.788 -20.339 1.00 59.16 90 PRO A N 1
ATOM 710 C CA . PRO A 1 90 ? -3.095 8.110 -21.539 1.00 59.16 90 PRO A CA 1
ATOM 711 C C . PRO A 1 90 ? -4.307 7.627 -22.352 1.00 59.16 90 PRO A C 1
ATOM 713 O O . PRO A 1 90 ? -5.320 7.218 -21.769 1.00 59.16 90 PRO A O 1
ATOM 716 N N . PRO A 1 91 ? -4.218 7.642 -23.692 1.00 59.97 91 PRO A N 1
ATOM 717 C CA . PRO A 1 91 ? -5.125 6.886 -24.545 1.00 59.97 91 PRO A CA 1
ATOM 718 C C . PRO A 1 91 ? -5.289 5.442 -24.038 1.00 59.97 91 PRO A C 1
ATOM 720 O O . PRO A 1 91 ? -4.374 4.888 -23.427 1.00 59.97 91 PRO A O 1
ATOM 723 N N . LYS A 1 92 ? -6.450 4.810 -24.272 1.00 60.53 92 LYS A N 1
ATOM 724 C CA . LYS A 1 92 ? -6.721 3.440 -23.778 1.00 60.53 92 LYS A CA 1
ATOM 725 C C . LYS A 1 92 ? -5.653 2.428 -24.217 1.00 60.53 92 LYS A C 1
ATOM 727 O O . LYS A 1 92 ? -5.363 1.483 -23.493 1.00 60.53 92 LYS A O 1
ATOM 732 N N . ASP A 1 93 ? -5.079 2.633 -25.394 1.00 62.38 93 ASP A N 1
ATOM 733 C CA . ASP A 1 93 ? -4.014 1.835 -25.995 1.00 62.38 93 ASP A CA 1
ATOM 734 C C . ASP A 1 93 ? -2.616 2.082 -25.401 1.00 62.38 93 ASP A C 1
ATOM 736 O O . ASP A 1 93 ? -1.714 1.302 -25.697 1.00 62.38 93 ASP A O 1
ATOM 740 N N . ALA A 1 94 ? -2.465 3.085 -24.529 1.00 70.81 94 ALA A N 1
ATOM 741 C CA . ALA A 1 94 ? -1.237 3.456 -23.821 1.00 70.81 94 ALA A CA 1
ATOM 742 C C . ALA A 1 94 ? -1.366 3.304 -22.288 1.00 70.81 94 ALA A C 1
ATOM 744 O O . ALA A 1 94 ? -0.726 4.027 -21.523 1.00 70.81 94 ALA A O 1
ATOM 745 N N . ASN A 1 95 ? -2.224 2.393 -21.818 1.00 85.19 95 ASN A N 1
ATOM 746 C CA . ASN A 1 95 ? -2.372 2.099 -20.394 1.00 85.19 95 ASN A CA 1
ATOM 747 C C . ASN A 1 95 ? -1.076 1.472 -19.824 1.00 85.19 95 ASN A C 1
ATOM 749 O O . ASN A 1 95 ? -0.782 0.325 -20.165 1.00 85.19 95 ASN A O 1
ATOM 753 N N . PRO A 1 96 ? -0.339 2.152 -18.918 1.00 85.75 96 PRO A N 1
ATOM 754 C CA . PRO A 1 96 ? 0.904 1.626 -18.354 1.00 85.75 96 PRO A CA 1
ATOM 755 C C . PRO A 1 96 ? 0.723 0.338 -17.535 1.00 85.75 96 PRO A C 1
ATOM 757 O O . PRO A 1 96 ? 1.689 -0.388 -17.341 1.00 85.75 96 PRO A O 1
ATOM 760 N N . LEU A 1 97 ? -0.491 0.042 -17.066 1.00 92.19 97 LEU A N 1
ATOM 761 C CA . LEU A 1 97 ? -0.786 -1.121 -16.216 1.00 92.19 97 LEU A CA 1
ATOM 762 C C . LEU A 1 97 ? -1.398 -2.292 -16.995 1.00 92.19 97 LEU A C 1
ATOM 764 O O . LEU A 1 97 ? -1.704 -3.334 -16.420 1.00 92.19 97 LEU A O 1
ATOM 768 N N . ALA A 1 98 ? -1.617 -2.124 -18.302 1.00 90.88 98 ALA A N 1
ATOM 769 C CA . ALA A 1 98 ? -2.069 -3.225 -19.135 1.00 90.88 98 ALA A CA 1
ATOM 770 C C . ALA A 1 98 ? -0.930 -4.241 -19.340 1.00 90.88 98 ALA A C 1
ATOM 772 O O . ALA A 1 98 ? 0.231 -3.833 -19.455 1.00 90.88 98 ALA A O 1
ATOM 773 N N . PRO A 1 99 ? -1.254 -5.540 -19.451 1.00 92.81 99 PRO A N 1
ATOM 774 C CA . PRO A 1 99 ? -0.311 -6.532 -19.946 1.00 92.81 99 PRO A CA 1
ATOM 775 C C . PRO A 1 99 ? 0.210 -6.179 -21.346 1.00 92.81 99 PRO A C 1
ATOM 777 O O . PRO A 1 99 ? -0.435 -5.459 -22.120 1.00 92.81 99 PRO A O 1
ATOM 780 N N . ALA A 1 100 ? 1.359 -6.745 -21.706 1.00 91.56 100 ALA A N 1
ATOM 781 C CA . ALA A 1 100 ? 1.868 -6.674 -23.065 1.00 91.56 100 ALA A CA 1
ATOM 782 C C . ALA A 1 100 ? 0.880 -7.311 -24.061 1.00 91.56 100 ALA A C 1
ATOM 784 O O . ALA A 1 100 ? 0.228 -8.316 -23.785 1.00 91.56 100 ALA A O 1
ATOM 785 N N . LYS A 1 101 ? 0.781 -6.739 -25.265 1.00 87.75 101 LYS A N 1
ATOM 786 C CA . LYS A 1 101 ? -0.044 -7.315 -26.336 1.00 87.75 101 LYS A CA 1
ATOM 787 C C . LYS A 1 101 ? 0.626 -8.587 -26.880 1.00 87.75 101 LYS A C 1
ATOM 789 O O . LYS A 1 101 ? 1.835 -8.540 -27.124 1.00 87.75 101 LYS A O 1
ATOM 794 N N . PRO A 1 102 ? -0.128 -9.669 -27.155 1.00 86.44 102 PRO A N 1
ATOM 795 C CA . PRO A 1 102 ? 0.441 -10.892 -27.704 1.00 86.44 102 PRO A CA 1
ATOM 796 C C . PRO A 1 102 ? 1.275 -10.669 -28.965 1.00 86.44 102 PRO A C 1
ATOM 798 O O . PRO A 1 102 ? 0.828 -10.017 -29.912 1.00 86.44 102 PRO A O 1
ATOM 801 N N . GLY A 1 103 ? 2.499 -11.200 -28.968 1.00 81.88 103 GLY A N 1
ATOM 802 C CA . GLY A 1 103 ? 3.437 -11.071 -30.091 1.00 81.88 103 GLY A CA 1
ATOM 803 C C . GLY A 1 103 ? 4.065 -9.681 -30.274 1.00 81.88 103 GLY A C 1
ATOM 804 O O . GLY A 1 103 ? 4.783 -9.465 -31.253 1.00 81.88 103 GLY A O 1
ATOM 805 N N . ALA A 1 104 ? 3.832 -8.734 -29.361 1.00 78.56 104 ALA A N 1
ATOM 806 C CA . ALA A 1 104 ? 4.495 -7.437 -29.400 1.00 78.56 104 ALA A CA 1
ATOM 807 C C . ALA A 1 104 ? 5.974 -7.562 -28.992 1.00 78.56 104 ALA A C 1
ATOM 809 O O . ALA A 1 104 ? 6.304 -8.113 -27.942 1.00 78.56 104 ALA A O 1
ATOM 810 N N . ALA A 1 105 ? 6.877 -7.009 -29.808 1.00 72.56 105 ALA A N 1
ATOM 811 C CA . ALA A 1 105 ? 8.308 -6.972 -29.491 1.00 72.56 105 ALA A CA 1
ATOM 812 C C . ALA A 1 105 ? 8.608 -6.105 -28.251 1.00 72.56 105 ALA A C 1
ATOM 814 O O . ALA A 1 105 ? 9.509 -6.418 -27.476 1.00 72.56 105 ALA A O 1
ATOM 815 N N . TYR A 1 106 ? 7.823 -5.042 -28.055 1.00 75.75 106 TYR A N 1
ATOM 816 C CA . TYR A 1 106 ? 7.789 -4.195 -26.864 1.00 75.75 106 TYR A CA 1
ATOM 817 C C . TYR A 1 106 ? 6.356 -3.679 -26.652 1.00 75.75 106 TYR A C 1
ATOM 819 O O . TYR A 1 106 ? 5.548 -3.685 -27.583 1.00 75.75 106 TYR A O 1
ATOM 827 N N . SER A 1 107 ? 6.039 -3.224 -25.440 1.00 70.44 107 SER A N 1
ATOM 828 C CA . SER A 1 107 ? 4.784 -2.525 -25.145 1.00 70.44 107 SER A CA 1
ATOM 829 C C . SER A 1 107 ? 5.081 -1.157 -24.534 1.00 70.44 107 SER A C 1
ATOM 831 O O . SER A 1 107 ? 6.126 -0.981 -23.908 1.00 70.44 107 SER A O 1
ATOM 833 N N . ASP A 1 108 ? 4.163 -0.204 -24.692 1.00 69.81 108 ASP A N 1
ATOM 834 C CA . ASP A 1 108 ? 4.240 1.081 -23.982 1.00 69.81 108 ASP A CA 1
ATOM 835 C C . ASP A 1 108 ? 3.916 0.923 -22.478 1.00 69.81 108 ASP A C 1
ATOM 837 O O . ASP A 1 108 ? 4.199 1.815 -21.675 1.00 69.81 108 ASP A O 1
ATOM 841 N N . GLY A 1 109 ? 3.353 -0.233 -22.099 1.00 83.69 109 GLY A N 1
ATOM 842 C CA . GLY A 1 109 ? 3.050 -0.644 -20.733 1.00 83.69 109 GLY A CA 1
ATOM 843 C C . GLY A 1 109 ? 4.287 -0.935 -19.883 1.00 83.69 109 GLY A C 1
ATOM 844 O O . GLY A 1 109 ? 5.394 -1.111 -20.391 1.00 83.69 109 GLY A O 1
ATOM 845 N N . GLU A 1 110 ? 4.106 -0.978 -18.565 1.00 91.31 110 GLU A N 1
ATOM 846 C CA . GLU A 1 110 ? 5.146 -1.323 -17.591 1.00 91.31 110 GLU A CA 1
ATOM 847 C C . GLU A 1 110 ? 5.233 -2.820 -17.310 1.00 91.31 110 GLU A C 1
ATOM 849 O O . GLU A 1 110 ? 6.264 -3.273 -16.830 1.00 91.31 110 GLU A O 1
ATOM 854 N N . ILE A 1 111 ? 4.198 -3.591 -17.646 1.00 94.25 111 ILE A N 1
ATOM 855 C CA . ILE A 1 111 ? 4.136 -5.026 -17.367 1.00 94.25 111 ILE A CA 1
ATOM 856 C C . ILE A 1 111 ? 4.495 -5.802 -18.642 1.00 94.25 111 ILE A C 1
ATOM 858 O O . ILE A 1 111 ? 3.742 -5.761 -19.616 1.00 94.25 111 ILE A O 1
ATOM 862 N N . PRO A 1 112 ? 5.635 -6.519 -18.671 1.00 93.50 112 PRO A N 1
ATOM 863 C CA . PRO A 1 112 ? 6.115 -7.165 -19.891 1.00 93.50 112 PRO A CA 1
ATOM 864 C C . PRO A 1 112 ? 5.408 -8.497 -20.196 1.00 93.50 112 PRO A C 1
ATOM 866 O O . PRO A 1 112 ? 5.496 -8.989 -21.322 1.00 93.50 112 PRO A O 1
ATOM 869 N N . ALA A 1 113 ? 4.726 -9.101 -19.218 1.00 93.81 113 ALA A N 1
ATOM 870 C CA . ALA A 1 113 ? 3.943 -10.318 -19.418 1.00 93.81 113 ALA A CA 1
ATOM 871 C C . ALA A 1 113 ? 2.646 -10.039 -20.197 1.00 93.81 113 ALA A C 1
ATOM 873 O O . ALA A 1 113 ? 2.046 -8.979 -20.043 1.00 93.81 113 ALA A O 1
ATOM 874 N N . GLU A 1 114 ? 2.203 -11.010 -21.003 1.00 93.62 114 GLU A N 1
ATOM 875 C CA . GLU A 1 114 ? 0.950 -10.926 -21.779 1.00 93.62 114 GLU A CA 1
ATOM 876 C C . GLU A 1 114 ? -0.312 -11.090 -20.916 1.00 93.62 114 GLU A C 1
ATOM 878 O O . GLU A 1 114 ? -1.422 -10.827 -21.370 1.00 93.62 114 GLU A O 1
ATOM 883 N N . ASP A 1 115 ? -0.134 -11.513 -19.666 1.00 94.50 115 ASP A N 1
ATOM 884 C CA . ASP A 1 115 ? -1.175 -11.676 -18.659 1.00 94.50 115 ASP A CA 1
ATOM 885 C C . ASP A 1 115 ? -0.533 -11.752 -17.261 1.00 9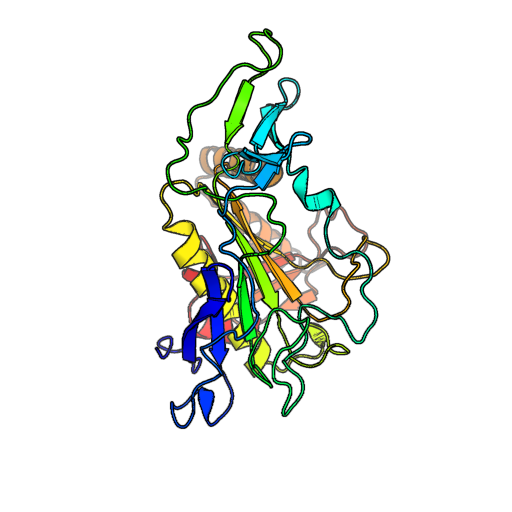4.50 115 ASP A C 1
ATOM 887 O O . ASP A 1 115 ? 0.649 -12.104 -17.141 1.00 94.50 115 ASP A O 1
ATOM 891 N N . TYR A 1 116 ? -1.290 -11.462 -16.203 1.00 96.38 116 TYR A N 1
ATOM 892 C CA . TYR A 1 116 ? -0.840 -11.565 -14.813 1.00 96.38 116 TYR A CA 1
ATOM 893 C C . TYR A 1 116 ? -2.015 -11.743 -13.845 1.00 96.38 116 TYR A C 1
ATOM 895 O O . TYR A 1 116 ? -3.150 -11.402 -14.165 1.00 96.38 116 TYR A O 1
ATOM 903 N N . ASP A 1 117 ? -1.735 -12.222 -12.630 1.00 97.44 117 ASP A N 1
ATOM 904 C CA . ASP A 1 117 ? -2.751 -12.305 -11.581 1.00 97.44 117 ASP A CA 1
ATOM 905 C C . ASP A 1 117 ? -2.784 -11.031 -10.722 1.00 97.44 117 ASP A C 1
ATOM 907 O O . ASP A 1 117 ? -3.689 -10.203 -10.832 1.00 97.44 117 ASP A O 1
ATOM 911 N N . VAL A 1 118 ? -1.748 -10.829 -9.914 1.00 98.25 118 VAL A N 1
ATOM 912 C CA . VAL A 1 118 ? -1.460 -9.565 -9.232 1.00 98.25 118 VAL A CA 1
ATOM 913 C C . VAL A 1 118 ? -0.005 -9.216 -9.505 1.00 98.25 118 VAL A C 1
ATOM 915 O O . VAL A 1 118 ? 0.866 -10.088 -9.496 1.00 98.25 118 VAL A O 1
ATOM 918 N N . VAL A 1 119 ? 0.280 -7.942 -9.758 1.00 98.19 119 VAL A N 1
ATOM 919 C CA . VAL A 1 119 ? 1.653 -7.474 -9.975 1.00 98.19 119 VAL A CA 1
ATOM 920 C C . VAL A 1 119 ? 1.922 -6.220 -9.163 1.00 98.19 119 VAL A C 1
ATOM 922 O O . VAL A 1 119 ? 1.101 -5.306 -9.127 1.00 98.19 119 VAL A O 1
ATOM 925 N N . VAL A 1 120 ? 3.077 -6.185 -8.506 1.00 98.56 120 VAL A N 1
ATOM 926 C CA . VAL A 1 120 ? 3.580 -5.027 -7.770 1.00 98.56 120 VAL A CA 1
ATOM 927 C C . VAL A 1 120 ? 4.873 -4.567 -8.414 1.00 98.56 120 VAL A C 1
ATOM 929 O O . VAL A 1 120 ? 5.736 -5.387 -8.709 1.00 98.56 120 VAL A O 1
ATOM 932 N N . PHE A 1 121 ? 5.041 -3.270 -8.620 1.00 97.56 121 PHE A N 1
ATOM 933 C CA . PHE A 1 121 ? 6.300 -2.724 -9.114 1.00 97.56 121 PHE A CA 1
ATOM 934 C C . PHE A 1 121 ? 6.516 -1.297 -8.615 1.00 97.56 121 PHE A C 1
ATOM 936 O O . PHE A 1 121 ? 5.576 -0.601 -8.222 1.00 97.56 121 PHE A O 1
ATOM 943 N N . GLU A 1 122 ? 7.768 -0.845 -8.614 1.00 96.06 122 GLU A N 1
ATOM 944 C CA . GLU A 1 122 ? 8.086 0.520 -8.194 1.00 96.06 122 GLU A CA 1
ATOM 945 C C . GLU A 1 122 ? 7.458 1.552 -9.136 1.00 96.06 122 GLU A C 1
ATOM 947 O O . GLU 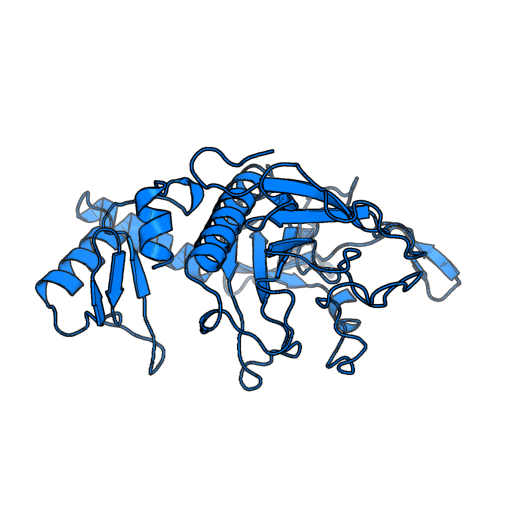A 1 122 ? 7.566 1.465 -10.360 1.00 96.06 122 GLU A O 1
ATOM 952 N N . ASN A 1 123 ? 6.822 2.572 -8.567 1.00 94.12 123 ASN A N 1
ATOM 953 C CA . ASN A 1 123 ? 6.167 3.627 -9.326 1.00 94.12 123 ASN A CA 1
ATOM 954 C C . ASN A 1 123 ? 7.201 4.401 -10.162 1.00 94.12 123 ASN A C 1
ATOM 956 O O . ASN A 1 123 ? 8.240 4.812 -9.647 1.00 94.12 123 ASN A O 1
ATOM 960 N N . ARG A 1 124 ? 6.898 4.639 -11.443 1.00 90.50 124 ARG A N 1
ATOM 961 C CA . ARG A 1 124 ? 7.763 5.384 -12.375 1.00 90.50 124 ARG A CA 1
ATOM 962 C C . ARG A 1 124 ? 7.992 6.838 -11.971 1.00 90.50 124 ARG A C 1
ATOM 964 O O . ARG A 1 124 ? 9.019 7.418 -12.305 1.00 90.50 124 ARG A O 1
ATOM 971 N N . PHE A 1 125 ? 7.026 7.431 -11.274 1.00 89.69 125 PHE A N 1
ATOM 972 C CA . PHE A 1 125 ? 7.042 8.832 -10.855 1.00 89.69 125 PHE A CA 1
ATOM 973 C C . PHE A 1 125 ? 6.858 8.930 -9.333 1.00 89.69 125 PHE A C 1
ATOM 975 O O . PHE A 1 125 ? 5.839 9.455 -8.870 1.00 89.69 125 PHE A O 1
ATOM 982 N N . PRO A 1 126 ? 7.760 8.367 -8.516 1.00 93.44 126 PRO A N 1
ATOM 983 C CA . PRO A 1 126 ? 7.491 8.169 -7.102 1.00 93.44 126 PRO A CA 1
ATOM 984 C C . PRO A 1 126 ? 7.647 9.472 -6.305 1.00 93.44 126 PRO A C 1
ATOM 986 O O . PRO A 1 126 ? 8.512 10.300 -6.573 1.00 93.44 126 PRO A O 1
ATOM 989 N N . SER A 1 127 ? 6.807 9.661 -5.287 1.00 93.94 127 SER A N 1
ATOM 990 C CA . SER A 1 127 ? 6.961 10.799 -4.365 1.00 93.94 127 SER A CA 1
ATOM 991 C C . SER A 1 127 ? 8.128 10.615 -3.387 1.00 93.94 127 SER A C 1
ATOM 993 O O . SER A 1 127 ? 8.568 11.594 -2.793 1.00 93.94 127 SER A O 1
ATOM 995 N N . LEU A 1 128 ? 8.591 9.375 -3.210 1.00 95.06 128 LEU A N 1
ATOM 996 C CA . LEU A 1 128 ? 9.655 8.959 -2.300 1.00 95.06 128 LEU A CA 1
ATOM 997 C C . LEU A 1 128 ? 10.570 7.987 -3.048 1.00 95.06 128 LEU A C 1
ATOM 999 O O . LEU A 1 128 ? 10.082 7.064 -3.705 1.00 95.06 128 LEU A O 1
ATOM 1003 N N . MET A 1 129 ? 11.877 8.204 -2.982 1.00 93.94 129 MET A N 1
ATOM 1004 C CA . MET A 1 129 ? 12.865 7.379 -3.665 1.00 93.94 129 MET A CA 1
ATOM 1005 C C . MET A 1 129 ? 14.219 7.474 -2.966 1.00 93.94 129 MET A C 1
ATOM 1007 O O . MET A 1 129 ? 14.790 8.558 -2.859 1.00 93.94 129 MET A O 1
ATOM 1011 N N . THR A 1 130 ? 14.781 6.325 -2.607 1.00 92.62 130 THR A N 1
ATOM 1012 C CA . THR A 1 130 ? 16.181 6.216 -2.186 1.00 92.62 130 THR A CA 1
ATOM 1013 C C . THR A 1 130 ? 17.097 6.196 -3.416 1.00 92.62 130 THR A C 1
ATOM 1015 O O . THR A 1 130 ? 17.087 5.243 -4.195 1.00 92.62 130 THR A O 1
ATOM 1018 N N . VAL A 1 131 ? 17.884 7.260 -3.613 1.00 91.44 131 VAL A N 1
ATOM 1019 C CA . VAL A 1 131 ? 18.859 7.363 -4.715 1.00 91.44 131 VAL A CA 1
ATOM 1020 C C . VAL A 1 131 ? 20.187 6.724 -4.284 1.00 91.44 131 VAL A C 1
ATOM 1022 O O . VAL A 1 131 ? 20.756 7.155 -3.279 1.00 91.44 131 VAL A O 1
ATOM 1025 N N . PRO A 1 132 ? 20.720 5.726 -5.015 1.00 89.62 132 PRO A N 1
ATOM 1026 C CA . PRO A 1 132 ? 21.981 5.083 -4.659 1.00 89.62 132 PRO A CA 1
ATOM 1027 C C . PRO A 1 132 ? 23.135 6.083 -4.515 1.00 89.62 132 PRO A C 1
ATOM 1029 O O . PRO A 1 132 ? 23.408 6.869 -5.418 1.00 89.62 132 PRO A O 1
ATOM 1032 N N . GLY A 1 133 ? 23.827 6.038 -3.376 1.00 86.38 133 GLY A N 1
ATOM 1033 C CA . GLY A 1 133 ? 24.968 6.912 -3.087 1.00 86.38 133 GLY A CA 1
ATOM 1034 C C . GLY A 1 133 ? 24.607 8.340 -2.662 1.00 86.38 133 GLY A C 1
ATOM 1035 O O . GLY A 1 133 ? 25.509 9.086 -2.285 1.00 86.38 133 GLY A O 1
ATOM 1036 N N . ALA A 1 134 ? 23.326 8.722 -2.667 1.00 84.44 134 ALA A N 1
ATOM 1037 C CA . ALA A 1 134 ? 22.883 9.941 -2.002 1.00 84.44 134 ALA A CA 1
ATOM 1038 C C . ALA A 1 134 ? 22.858 9.716 -0.479 1.00 84.44 134 ALA A C 1
ATOM 1040 O O . ALA A 1 134 ? 22.423 8.663 -0.012 1.00 84.44 134 ALA A O 1
ATOM 1041 N N . GLY A 1 135 ? 23.346 10.688 0.297 1.00 83.19 135 GLY A N 1
ATOM 1042 C CA . GLY A 1 135 ? 23.134 10.703 1.750 1.00 83.19 135 GLY A CA 1
ATOM 1043 C C . GLY A 1 135 ? 21.676 11.020 2.097 1.00 83.19 135 GLY A C 1
ATOM 1044 O O . GLY A 1 135 ? 20.910 11.367 1.205 1.00 83.19 135 GLY A O 1
ATOM 1045 N N . ASP A 1 136 ? 21.317 10.943 3.381 1.00 84.50 136 ASP A N 1
ATOM 1046 C CA . ASP A 1 136 ? 19.991 11.329 3.917 1.00 84.50 136 ASP A CA 1
ATOM 1047 C C . ASP A 1 136 ? 20.064 12.597 4.795 1.00 84.50 136 ASP A C 1
ATOM 1049 O O . ASP A 1 136 ? 19.161 12.918 5.566 1.00 84.50 136 ASP A O 1
ATOM 1053 N N . GLU A 1 137 ? 21.179 13.325 4.703 1.00 89.56 137 GLU A N 1
ATOM 1054 C CA . GLU A 1 137 ? 21.457 14.467 5.571 1.00 89.56 137 GLU A CA 1
ATOM 1055 C C . GLU A 1 137 ? 20.540 15.660 5.252 1.00 89.56 137 GLU A C 1
ATOM 1057 O O . GLU A 1 137 ? 20.392 16.032 4.080 1.00 89.56 137 GLU A O 1
ATOM 1062 N N . PRO A 1 138 ? 19.945 16.301 6.274 1.00 93.31 138 PRO A N 1
ATOM 1063 C CA . PRO A 1 138 ? 19.162 17.510 6.081 1.00 93.31 138 PRO A CA 1
ATOM 1064 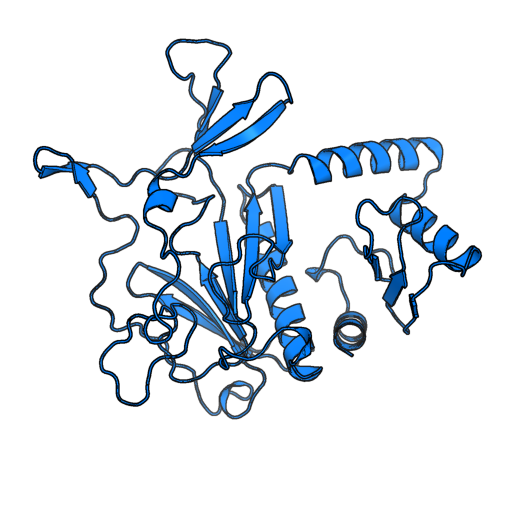C C . PRO A 1 138 ? 20.050 18.714 5.735 1.00 93.31 138 PRO A C 1
ATOM 1066 O O . PRO A 1 138 ? 21.206 18.811 6.151 1.00 93.31 138 PRO A O 1
ATOM 1069 N N . TRP A 1 139 ? 19.480 19.685 5.027 1.00 94.81 139 TRP A N 1
ATOM 1070 C CA . TRP A 1 139 ? 20.103 20.971 4.717 1.00 94.81 139 TRP A CA 1
ATOM 1071 C C . TRP A 1 139 ? 19.138 22.136 4.967 1.00 94.81 139 TRP A C 1
ATOM 1073 O O . TRP A 1 139 ? 17.921 21.954 5.035 1.00 94.81 139 TRP A O 1
ATOM 1083 N N . GLN A 1 140 ? 19.690 23.347 5.089 1.00 96.31 140 GLN A N 1
ATOM 1084 C CA . GLN A 1 140 ? 18.900 24.580 5.138 1.00 96.31 140 GLN A CA 1
ATOM 1085 C C . GLN A 1 140 ? 18.682 25.119 3.724 1.00 96.31 140 GLN A C 1
ATOM 1087 O O . GLN A 1 140 ? 19.628 25.245 2.941 1.00 96.31 140 GLN A O 1
ATOM 1092 N N . ALA A 1 141 ? 17.433 25.416 3.391 1.00 92.69 141 ALA A N 1
ATOM 1093 C CA . ALA A 1 141 ? 17.022 25.965 2.112 1.00 92.69 141 ALA A CA 1
ATOM 1094 C C . ALA A 1 141 ? 17.026 27.500 2.147 1.00 92.69 141 ALA A C 1
ATOM 1096 O O . ALA A 1 141 ? 16.777 28.118 3.178 1.00 92.69 141 ALA A O 1
ATOM 1097 N N . ASP A 1 142 ? 17.320 28.110 0.998 1.00 92.56 142 ASP A N 1
ATOM 1098 C CA . ASP A 1 142 ? 17.200 29.555 0.749 1.00 92.56 142 ASP A CA 1
ATOM 1099 C C . ASP A 1 142 ? 17.973 30.478 1.716 1.00 92.56 142 ASP A C 1
ATOM 1101 O O . ASP A 1 142 ? 17.740 31.682 1.751 1.00 92.56 142 ASP A O 1
ATOM 1105 N N . GLY A 1 143 ? 18.939 29.936 2.465 1.00 92.75 143 GLY A N 1
ATOM 1106 C CA . GLY A 1 143 ? 19.719 30.687 3.454 1.00 92.75 143 GLY A CA 1
ATOM 1107 C C . GLY A 1 143 ? 18.980 30.968 4.766 1.00 92.75 143 GLY A C 1
ATOM 1108 O O . GLY A 1 143 ? 19.498 31.717 5.590 1.00 92.75 143 GLY A O 1
ATOM 1109 N N . GLU A 1 144 ? 17.810 30.363 4.976 1.00 95.31 144 GLU A N 1
ATOM 1110 C CA . GLU A 1 144 ? 16.970 30.572 6.156 1.00 95.31 144 GLU A CA 1
ATOM 1111 C C . GLU A 1 144 ? 17.107 29.405 7.145 1.00 95.31 144 GLU A C 1
ATOM 1113 O O . GLU A 1 144 ? 16.879 28.249 6.795 1.00 95.31 144 GLU A O 1
ATOM 1118 N N . GLU A 1 145 ? 17.425 29.696 8.412 1.00 94.06 145 GLU A N 1
ATOM 1119 C CA . GLU A 1 145 ? 17.666 28.670 9.449 1.00 94.06 145 GLU A CA 1
ATOM 1120 C C . GLU A 1 145 ? 16.431 27.821 9.789 1.00 94.06 145 GLU A C 1
ATOM 1122 O O . GLU A 1 145 ? 16.550 26.718 10.321 1.00 94.06 145 GLU A O 1
ATOM 1127 N N . ILE A 1 146 ? 15.237 28.349 9.515 1.00 95.75 146 ILE A N 1
ATOM 1128 C CA . ILE A 1 146 ? 13.966 27.677 9.797 1.00 95.75 146 ILE A CA 1
ATOM 1129 C C . ILE A 1 146 ? 13.503 26.780 8.641 1.00 95.75 146 ILE A C 1
ATOM 1131 O O . ILE A 1 146 ? 12.577 25.990 8.819 1.00 95.75 146 ILE A O 1
ATOM 1135 N N . PHE A 1 147 ? 14.116 26.874 7.458 1.00 97.06 147 PHE A N 1
ATOM 1136 C CA . PHE A 1 147 ? 13.695 26.124 6.274 1.00 97.06 147 PHE A CA 1
ATOM 1137 C C . PHE A 1 147 ? 14.549 24.882 6.085 1.00 97.06 147 PHE A C 1
ATOM 1139 O O . PHE A 1 147 ? 15.478 24.843 5.286 1.00 97.06 147 PHE A O 1
ATOM 1146 N N . THR A 1 148 ? 14.189 23.823 6.802 1.00 96.75 148 THR A N 1
ATOM 1147 C CA . THR A 1 148 ? 14.884 22.540 6.702 1.00 96.75 148 THR A CA 1
ATOM 1148 C C . THR A 1 148 ? 14.289 21.662 5.601 1.00 96.75 148 THR A C 1
ATOM 1150 O O . THR A 1 148 ? 13.079 21.422 5.553 1.00 96.75 148 THR A O 1
ATOM 1153 N N . ALA A 1 149 ? 15.158 21.138 4.741 1.00 96.19 149 ALA A N 1
ATOM 1154 C CA . ALA A 1 149 ? 14.837 20.123 3.749 1.00 96.19 149 ALA A CA 1
ATOM 1155 C C . ALA A 1 149 ? 15.748 18.901 3.914 1.00 96.19 149 ALA A C 1
ATOM 1157 O O . ALA A 1 149 ? 16.812 18.987 4.522 1.00 96.19 149 ALA A O 1
ATOM 1158 N N . ARG A 1 150 ? 15.314 17.749 3.410 1.00 94.81 150 ARG A N 1
ATOM 1159 C CA . ARG A 1 150 ? 16.103 16.511 3.385 1.00 94.81 150 ARG A CA 1
ATOM 1160 C C . ARG A 1 150 ? 15.718 15.656 2.178 1.00 94.81 150 ARG A C 1
ATOM 1162 O O . ARG A 1 150 ? 14.676 15.916 1.573 1.00 94.81 150 ARG A O 1
ATOM 1169 N N . PRO A 1 151 ? 16.496 14.632 1.810 1.00 95.00 151 PRO A N 1
ATOM 1170 C CA . PRO A 1 151 ? 16.108 13.718 0.743 1.00 95.00 151 PRO A CA 1
ATOM 1171 C C . PRO A 1 151 ? 14.788 13.013 1.079 1.00 95.00 151 PRO A C 1
ATOM 1173 O O . PRO A 1 151 ? 14.515 12.673 2.229 1.00 95.00 151 PRO A O 1
ATOM 1176 N N . ALA A 1 152 ? 13.931 12.807 0.080 1.00 95.44 152 ALA A N 1
ATOM 1177 C CA . ALA A 1 152 ? 12.685 12.065 0.254 1.00 95.44 152 ALA A CA 1
ATOM 1178 C C . ALA A 1 152 ? 12.927 10.562 0.099 1.00 95.44 152 ALA A C 1
ATOM 1180 O O . ALA A 1 152 ? 12.421 9.931 -0.829 1.00 95.44 152 ALA A O 1
ATOM 1181 N N . THR A 1 153 ? 13.728 10.011 1.011 1.00 95.56 153 THR A N 1
ATOM 1182 C CA . THR A 1 153 ? 14.016 8.578 1.118 1.00 95.56 153 THR A CA 1
ATOM 1183 C C . THR A 1 153 ? 12.748 7.768 1.382 1.00 95.56 153 THR A C 1
ATOM 1185 O O . THR A 1 153 ? 11.769 8.256 1.953 1.00 95.56 153 THR A O 1
ATOM 1188 N N . GLY A 1 154 ? 12.743 6.525 0.906 1.00 95.38 154 GLY A N 1
ATOM 1189 C CA . GLY A 1 154 ? 11.579 5.649 0.933 1.00 95.38 154 GLY A CA 1
ATOM 1190 C C . GLY A 1 154 ? 11.264 5.072 -0.441 1.00 95.38 154 GLY A C 1
ATOM 1191 O O . GLY A 1 154 ? 12.094 5.078 -1.356 1.00 95.38 154 GLY A O 1
ATOM 1192 N N . ARG A 1 155 ? 10.046 4.547 -0.588 1.00 96.94 155 ARG A N 1
ATOM 1193 C CA . ARG A 1 155 ? 9.650 3.797 -1.784 1.00 96.94 155 ARG A CA 1
ATOM 1194 C C . ARG A 1 155 ? 8.162 3.945 -2.069 1.00 96.94 155 ARG A C 1
ATOM 1196 O O . ARG A 1 155 ? 7.337 3.871 -1.163 1.00 96.94 155 ARG A O 1
ATOM 1203 N N . CYS A 1 156 ? 7.811 4.144 -3.335 1.00 97.81 156 CYS A N 1
ATOM 1204 C CA . CYS A 1 156 ? 6.424 4.127 -3.795 1.00 97.81 156 CYS A CA 1
ATOM 1205 C C . CYS A 1 156 ? 6.243 2.983 -4.785 1.00 97.81 156 CYS A C 1
ATOM 1207 O O . CYS A 1 156 ? 6.953 2.922 -5.786 1.00 97.81 156 CYS A O 1
ATOM 1209 N N . GLU A 1 157 ? 5.259 2.128 -4.551 1.00 98.25 157 GLU A N 1
ATOM 1210 C CA . GLU A 1 157 ? 4.912 1.012 -5.426 1.00 98.25 157 GLU A CA 1
ATOM 1211 C C . GLU A 1 157 ? 3.475 1.139 -5.926 1.00 98.25 157 GLU A C 1
ATOM 1213 O O . GLU A 1 157 ? 2.618 1.757 -5.287 1.00 98.25 157 GLU A O 1
ATOM 1218 N N . VAL A 1 158 ? 3.229 0.555 -7.093 1.00 97.50 158 VAL A N 1
ATOM 1219 C CA . VAL A 1 158 ? 1.905 0.339 -7.674 1.00 97.50 158 VAL A CA 1
ATOM 1220 C C . VAL A 1 158 ? 1.600 -1.148 -7.564 1.00 97.50 158 VAL A C 1
ATOM 1222 O O . VAL A 1 158 ? 2.462 -1.967 -7.868 1.00 97.50 158 VAL A O 1
ATOM 1225 N N . ILE A 1 159 ? 0.382 -1.489 -7.151 1.00 98.19 159 ILE A N 1
ATOM 1226 C CA . ILE A 1 159 ? -0.139 -2.859 -7.163 1.00 98.19 159 ILE A CA 1
ATOM 1227 C C . ILE A 1 159 ? -1.318 -2.925 -8.128 1.00 98.19 159 ILE A C 1
ATOM 1229 O O . ILE A 1 159 ? -2.287 -2.200 -7.939 1.00 98.19 159 ILE A O 1
ATOM 1233 N N . CYS A 1 160 ? -1.262 -3.780 -9.145 1.00 97.31 160 CYS A N 1
ATOM 1234 C CA . CYS A 1 160 ? -2.373 -3.993 -10.074 1.00 97.31 160 CYS A CA 1
ATOM 1235 C C . CYS A 1 160 ? -3.132 -5.265 -9.693 1.00 97.31 160 CYS A C 1
ATOM 1237 O O . CYS A 1 160 ? -2.525 -6.312 -9.466 1.00 97.31 160 CYS A O 1
ATOM 1239 N N . PHE A 1 161 ? -4.457 -5.159 -9.610 1.00 96.50 161 PHE A N 1
ATOM 1240 C CA . PHE A 1 161 ? -5.328 -6.200 -9.057 1.00 96.50 161 PHE A CA 1
ATOM 1241 C C . PHE A 1 161 ? -5.829 -7.204 -10.101 1.00 96.50 161 PHE A C 1
ATOM 1243 O O . PHE A 1 161 ? -6.251 -8.305 -9.747 1.00 96.50 161 PHE A O 1
ATOM 1250 N N . SER A 1 162 ? -5.851 -6.807 -11.374 1.00 95.25 162 SER A N 1
ATOM 1251 C CA . SER A 1 162 ? -6.395 -7.598 -12.476 1.00 95.25 162 SER A CA 1
ATOM 1252 C C . SER A 1 162 ? -5.799 -7.130 -13.804 1.00 95.25 162 SER A C 1
ATOM 1254 O O . SER A 1 162 ? -5.647 -5.924 -13.976 1.00 95.25 162 SER A O 1
ATOM 1256 N N . PRO A 1 163 ? -5.541 -8.035 -14.763 1.00 94.19 163 PRO A N 1
ATOM 1257 C CA . PRO A 1 163 ? -5.098 -7.679 -16.110 1.00 94.19 163 PRO A CA 1
ATOM 1258 C C . PRO A 1 163 ? -6.209 -7.012 -16.938 1.00 94.19 163 PRO A C 1
ATOM 1260 O O . PRO A 1 163 ? -5.916 -6.343 -17.932 1.00 94.19 163 PRO A O 1
ATOM 1263 N N . ASP A 1 164 ? -7.476 -7.168 -16.533 1.00 92.50 164 ASP A N 1
ATOM 1264 C CA . ASP A 1 164 ? -8.631 -6.555 -17.187 1.00 92.50 164 ASP A CA 1
ATOM 1265 C C . ASP A 1 164 ? -8.734 -5.057 -16.827 1.00 92.50 164 ASP A C 1
ATOM 1267 O O . ASP A 1 164 ? -9.005 -4.718 -15.669 1.00 92.50 164 ASP A O 1
ATOM 1271 N N . PRO A 1 165 ? -8.552 -4.136 -17.796 1.00 89.00 165 PRO A N 1
ATOM 1272 C CA . PRO A 1 165 ? -8.608 -2.699 -17.549 1.00 89.00 165 PRO A CA 1
ATOM 1273 C C . PRO A 1 165 ? -10.002 -2.161 -17.215 1.00 89.00 165 PRO A C 1
ATOM 1275 O O . PRO A 1 165 ? -10.086 -1.026 -16.742 1.00 89.00 165 PRO A O 1
ATOM 1278 N N . ASP A 1 166 ? -11.065 -2.922 -17.480 1.00 88.38 166 ASP A N 1
ATOM 1279 C CA . ASP A 1 166 ? -12.445 -2.529 -17.190 1.00 88.38 166 ASP A CA 1
ATOM 1280 C C . ASP A 1 166 ? -12.952 -3.121 -15.855 1.00 88.38 166 ASP A C 1
ATOM 1282 O O . ASP A 1 166 ? -14.029 -2.747 -15.380 1.00 88.38 166 ASP A O 1
ATOM 1286 N N . ALA A 1 167 ? -12.163 -3.995 -15.215 1.00 90.25 167 ALA A N 1
ATOM 1287 C CA . ALA A 1 167 ? -12.456 -4.559 -13.903 1.00 90.25 167 ALA A CA 1
ATOM 1288 C C . ALA A 1 167 ? -12.170 -3.575 -12.758 1.00 90.25 167 ALA A C 1
ATOM 1290 O O . ALA A 1 167 ? -11.601 -2.492 -12.918 1.00 90.25 167 ALA A O 1
ATOM 1291 N N . SER A 1 168 ? -12.566 -3.966 -11.550 1.00 89.69 168 SER A N 1
ATOM 1292 C CA . SER A 1 168 ? -12.301 -3.206 -10.337 1.00 89.69 168 SER A CA 1
ATOM 1293 C C . SER A 1 168 ? -12.172 -4.098 -9.111 1.00 89.69 168 SER A C 1
ATOM 1295 O O . SER A 1 168 ? -12.493 -5.279 -9.187 1.00 89.69 168 SER A O 1
ATOM 1297 N N . LEU A 1 169 ? -11.744 -3.544 -7.967 1.00 89.88 169 LEU A N 1
ATOM 1298 C CA . LEU A 1 169 ? -11.535 -4.347 -6.755 1.00 89.88 169 LEU A CA 1
ATOM 1299 C C . LEU A 1 169 ? -12.789 -5.137 -6.339 1.00 89.88 169 LEU A C 1
ATOM 1301 O O . LEU A 1 169 ? -12.681 -6.285 -5.948 1.00 89.88 169 LEU A O 1
ATOM 1305 N N . LYS A 1 170 ? -13.992 -4.573 -6.502 1.00 90.25 170 LYS A N 1
ATOM 1306 C CA . LYS A 1 170 ? -15.256 -5.276 -6.199 1.00 90.25 170 LYS A CA 1
ATOM 1307 C C . LYS A 1 170 ? -15.610 -6.407 -7.178 1.00 90.25 170 LYS A C 1
ATOM 1309 O O . LYS A 1 170 ? -16.534 -7.163 -6.908 1.00 90.25 170 LYS A O 1
ATOM 1314 N N . ASP A 1 171 ? -14.958 -6.450 -8.338 1.00 91.38 171 ASP A N 1
ATOM 1315 C CA . ASP A 1 171 ? -15.230 -7.428 -9.394 1.00 91.38 171 ASP A CA 1
ATOM 1316 C C . ASP A 1 171 ? -14.226 -8.594 -9.344 1.00 91.38 171 ASP A C 1
ATOM 1318 O O . ASP A 1 171 ? -14.377 -9.570 -10.081 1.00 91.38 171 ASP A O 1
ATOM 1322 N N . VAL A 1 172 ? -13.198 -8.519 -8.485 1.00 93.00 172 VAL A N 1
ATOM 1323 C CA . VAL A 1 172 ? -12.238 -9.613 -8.313 1.00 93.00 172 VAL A CA 1
ATOM 1324 C C . VAL A 1 172 ? -12.865 -10.753 -7.506 1.00 93.00 172 VAL A C 1
ATOM 1326 O O . VAL A 1 172 ? -13.675 -10.538 -6.609 1.00 93.00 172 VAL A O 1
ATOM 1329 N N . SER A 1 173 ? -12.488 -11.992 -7.825 1.00 95.31 173 SER A N 1
ATOM 1330 C CA . SER A 1 173 ? -12.945 -13.163 -7.063 1.00 95.31 173 SER A CA 1
ATOM 1331 C C . SER A 1 173 ? -12.362 -13.182 -5.639 1.00 95.31 173 SER A C 1
ATOM 1333 O O . SER A 1 173 ? -11.271 -12.642 -5.445 1.00 95.31 173 SER A O 1
ATOM 1335 N N . PRO A 1 174 ? -12.978 -13.893 -4.673 1.00 95.31 174 PRO A N 1
ATOM 1336 C CA . PRO A 1 174 ? -12.398 -14.076 -3.338 1.00 95.31 174 PRO A CA 1
ATOM 1337 C C . PRO A 1 174 ? -10.967 -14.629 -3.366 1.00 95.31 174 PRO A C 1
ATOM 1339 O O . PRO A 1 174 ? -10.090 -14.150 -2.655 1.00 95.31 174 PRO A O 1
ATOM 1342 N N . ARG A 1 175 ? -10.679 -15.570 -4.280 1.00 95.38 175 ARG A N 1
ATOM 1343 C CA . ARG A 1 175 ? -9.314 -16.077 -4.509 1.00 95.38 175 ARG A CA 1
ATOM 1344 C C . ARG A 1 175 ? -8.351 -14.955 -4.897 1.00 95.38 175 ARG A C 1
ATOM 1346 O O . ARG A 1 175 ? -7.264 -14.869 -4.344 1.00 95.38 175 ARG A O 1
ATOM 1353 N N . ARG A 1 176 ? -8.755 -14.081 -5.823 1.00 96.62 176 ARG A N 1
ATOM 1354 C CA . ARG A 1 176 ? -7.932 -12.942 -6.252 1.00 96.62 176 ARG A CA 1
ATOM 1355 C C . ARG A 1 176 ? -7.786 -11.907 -5.139 1.00 96.62 176 ARG A C 1
ATOM 1357 O O . ARG A 1 176 ? -6.695 -11.381 -4.949 1.00 96.62 176 ARG A O 1
ATOM 1364 N N . MET A 1 177 ? -8.843 -11.651 -4.368 1.00 97.25 177 MET A N 1
ATOM 1365 C CA . MET A 1 177 ? -8.777 -10.762 -3.209 1.00 97.25 177 MET A CA 1
ATOM 1366 C C . MET A 1 177 ? -7.784 -11.285 -2.168 1.00 97.25 177 MET A C 1
ATOM 1368 O O . MET A 1 177 ? -6.949 -10.534 -1.668 1.00 97.25 177 MET A O 1
ATOM 1372 N N . ARG A 1 178 ? -7.783 -12.598 -1.924 1.00 96.88 178 ARG A N 1
ATOM 1373 C CA . ARG A 1 178 ? -6.815 -13.262 -1.050 1.00 96.88 178 ARG A CA 1
ATOM 1374 C C . ARG A 1 178 ? -5.368 -13.064 -1.513 1.00 96.88 178 ARG A C 1
ATOM 1376 O O . ARG A 1 178 ? -4.500 -12.805 -0.676 1.00 96.88 178 ARG A O 1
ATOM 1383 N N . THR A 1 179 ? -5.120 -13.126 -2.822 1.00 98.00 179 THR A N 1
ATOM 1384 C CA . THR A 1 179 ? -3.819 -12.831 -3.453 1.00 98.00 179 THR A CA 1
ATOM 1385 C C . THR A 1 179 ? -3.401 -11.375 -3.275 1.00 98.00 179 THR A C 1
ATOM 1387 O O . THR A 1 179 ? -2.237 -11.097 -2.994 1.00 98.00 179 THR A O 1
ATOM 1390 N N . ILE A 1 180 ? -4.343 -10.437 -3.389 1.00 98.12 180 ILE A N 1
ATOM 1391 C CA . ILE A 1 180 ? -4.097 -9.009 -3.145 1.00 98.12 180 ILE A CA 1
ATOM 1392 C C . ILE A 1 180 ? -3.698 -8.776 -1.680 1.00 98.12 180 ILE A C 1
ATOM 1394 O O . ILE A 1 180 ? -2.733 -8.060 -1.420 1.00 98.12 180 ILE A O 1
ATOM 1398 N N . VAL A 1 181 ? -4.381 -9.423 -0.728 1.00 97.88 181 VAL A N 1
ATOM 1399 C CA . VAL A 1 181 ? -4.034 -9.357 0.703 1.00 97.88 181 VAL A CA 1
ATOM 1400 C C . VAL A 1 181 ? -2.648 -9.944 0.973 1.00 97.88 181 VAL A C 1
ATOM 1402 O O . VAL A 1 181 ? -1.893 -9.360 1.749 1.00 97.88 181 VAL A O 1
ATOM 1405 N N . GLU A 1 182 ? -2.275 -11.053 0.319 1.00 98.19 182 GLU A N 1
ATOM 1406 C CA . GLU A 1 182 ? -0.901 -11.572 0.399 1.00 98.19 182 GLU A CA 1
ATOM 1407 C C . GLU A 1 182 ? 0.121 -10.574 -0.125 1.00 98.19 182 GLU A C 1
ATOM 1409 O O . GLU A 1 182 ? 1.127 -10.336 0.537 1.00 98.19 182 GLU A O 1
ATOM 1414 N N . ALA A 1 183 ? -0.137 -9.963 -1.283 1.00 98.56 183 ALA A N 1
ATOM 1415 C CA . ALA A 1 183 ? 0.752 -8.947 -1.820 1.00 98.56 183 ALA A CA 1
ATOM 1416 C C . ALA A 1 183 ? 0.894 -7.778 -0.832 1.00 98.56 183 ALA A C 1
ATOM 1418 O O . ALA A 1 183 ? 2.006 -7.351 -0.542 1.00 98.56 183 ALA A O 1
ATOM 1419 N N . TRP A 1 184 ? -0.199 -7.295 -0.236 1.00 98.62 184 TRP A N 1
ATOM 1420 C CA . TRP A 1 184 ? -0.128 -6.241 0.777 1.00 98.62 184 TRP A CA 1
ATOM 1421 C C . TRP A 1 184 ? 0.682 -6.648 2.010 1.00 98.62 184 TRP A C 1
ATOM 1423 O O . TRP A 1 184 ? 1.488 -5.845 2.484 1.00 98.62 184 TRP A O 1
ATOM 1433 N N . ALA A 1 185 ? 0.504 -7.866 2.523 1.00 98.31 185 ALA A N 1
ATOM 1434 C CA . ALA A 1 185 ? 1.268 -8.372 3.660 1.00 98.31 185 ALA A CA 1
ATOM 1435 C C . ALA A 1 185 ? 2.764 -8.528 3.321 1.00 98.31 185 ALA A C 1
ATOM 1437 O O . ALA A 1 185 ? 3.604 -8.020 4.061 1.00 98.31 185 ALA A O 1
ATOM 1438 N N . ASP A 1 186 ? 3.098 -9.143 2.182 1.00 98.31 186 ASP A N 1
ATOM 1439 C CA . ASP A 1 186 ? 4.474 -9.299 1.681 1.00 98.31 186 ASP A CA 1
ATOM 1440 C C . ASP A 1 186 ? 5.171 -7.945 1.541 1.00 98.31 186 ASP A C 1
ATOM 1442 O O . ASP A 1 186 ? 6.230 -7.715 2.126 1.00 98.31 186 ASP A O 1
ATOM 1446 N N . ARG A 1 187 ? 4.536 -7.005 0.830 1.00 98.44 187 ARG A N 1
ATOM 1447 C CA . ARG A 1 187 ? 5.110 -5.675 0.615 1.00 98.44 187 ARG A CA 1
ATOM 1448 C C . ARG A 1 187 ? 5.231 -4.893 1.912 1.00 98.44 187 ARG A C 1
ATOM 1450 O O . ARG A 1 187 ? 6.232 -4.216 2.107 1.00 98.44 187 ARG A O 1
ATOM 1457 N N . THR A 1 188 ? 4.259 -4.998 2.819 1.00 98.69 188 THR A N 1
ATOM 1458 C CA . THR A 1 188 ? 4.343 -4.345 4.134 1.00 98.69 188 THR A CA 1
ATOM 1459 C C . THR A 1 188 ? 5.532 -4.865 4.936 1.00 98.69 188 THR A C 1
ATOM 1461 O O . THR A 1 188 ? 6.267 -4.062 5.507 1.00 98.69 188 THR A O 1
ATOM 1464 N N . ALA A 1 189 ? 5.764 -6.180 4.938 1.00 98.25 189 ALA A N 1
ATOM 1465 C CA . ALA A 1 189 ? 6.899 -6.783 5.626 1.00 98.25 189 ALA A CA 1
ATOM 1466 C C . ALA A 1 189 ? 8.246 -6.397 4.988 1.00 98.25 189 ALA A C 1
ATOM 1468 O O . ALA A 1 189 ? 9.155 -5.969 5.697 1.00 98.25 189 ALA A O 1
ATOM 1469 N N . GLU A 1 190 ? 8.382 -6.505 3.662 1.00 98.19 190 GLU A N 1
ATOM 1470 C CA . GLU A 1 190 ? 9.644 -6.194 2.976 1.00 98.19 190 GLU A CA 1
ATOM 1471 C C . GLU A 1 190 ? 9.995 -4.706 3.030 1.00 98.19 190 GLU A C 1
ATOM 1473 O O . GLU A 1 190 ? 11.141 -4.352 3.303 1.00 98.19 190 GLU A O 1
ATOM 1478 N N . LEU A 1 191 ? 9.019 -3.824 2.804 1.00 98.31 191 LEU A N 1
ATOM 1479 C CA . LEU A 1 191 ? 9.241 -2.381 2.857 1.00 98.31 191 LEU A CA 1
ATOM 1480 C C . LEU A 1 191 ? 9.465 -1.898 4.291 1.00 98.31 191 LEU A C 1
ATOM 1482 O O . LEU A 1 191 ? 10.285 -1.013 4.507 1.00 98.31 191 LEU A O 1
ATOM 1486 N N . GLY A 1 192 ? 8.772 -2.482 5.272 1.00 98.00 192 GLY A N 1
ATOM 1487 C CA . GLY A 1 192 ? 8.957 -2.161 6.689 1.00 98.00 192 GLY A CA 1
ATOM 1488 C C . GLY A 1 192 ? 10.296 -2.639 7.262 1.00 98.00 192 GLY A C 1
ATOM 1489 O O . GLY A 1 192 ? 10.710 -2.161 8.313 1.00 98.00 192 GLY A O 1
ATOM 1490 N N . ALA A 1 193 ? 10.987 -3.557 6.580 1.00 97.62 193 ALA A N 1
ATOM 1491 C CA . ALA A 1 193 ? 12.334 -3.995 6.944 1.00 97.62 193 ALA A CA 1
ATOM 1492 C C . ALA A 1 193 ? 13.442 -3.054 6.429 1.00 97.62 193 ALA A C 1
ATOM 1494 O O . ALA A 1 193 ? 14.610 -3.241 6.781 1.00 97.62 193 ALA A O 1
ATOM 1495 N N . LEU A 1 194 ? 13.104 -2.062 5.596 1.00 95.56 194 LEU A N 1
ATOM 1496 C CA . LEU A 1 194 ? 14.059 -1.065 5.118 1.00 95.56 194 LEU A CA 1
ATOM 1497 C C . LEU A 1 194 ? 14.439 -0.110 6.266 1.00 95.56 194 LEU A C 1
ATOM 1499 O O . LEU A 1 194 ? 13.538 0.447 6.895 1.00 95.56 194 LEU A O 1
ATOM 1503 N N . PRO A 1 195 ? 15.738 0.110 6.551 1.00 93.31 195 PRO A N 1
ATOM 1504 C CA . PRO A 1 195 ? 16.173 0.900 7.707 1.00 93.31 195 PRO A CA 1
ATOM 1505 C C . PRO A 1 195 ? 15.649 2.337 7.736 1.00 93.31 195 PRO A C 1
ATOM 1507 O O . PRO A 1 195 ? 15.462 2.895 8.814 1.00 93.31 195 PRO A O 1
ATOM 1510 N N . GLU A 1 196 ? 15.441 2.943 6.567 1.00 92.31 196 GLU A N 1
ATOM 1511 C CA . GLU A 1 196 ? 14.937 4.306 6.441 1.00 92.31 196 GLU A CA 1
ATOM 1512 C C . GLU A 1 196 ? 13.417 4.421 6.620 1.00 92.31 196 GLU A C 1
ATOM 1514 O O . GLU A 1 196 ? 12.917 5.534 6.739 1.00 92.31 196 GLU A O 1
ATOM 1519 N N . VAL A 1 197 ? 12.663 3.315 6.602 1.00 96.31 197 VAL A N 1
ATOM 1520 C CA . VAL A 1 197 ? 11.194 3.336 6.592 1.00 96.31 197 VAL A CA 1
ATOM 1521 C C . VAL A 1 197 ? 10.638 3.339 8.015 1.00 96.31 197 VAL A C 1
ATOM 1523 O O . VAL A 1 197 ? 10.869 2.428 8.801 1.00 96.31 197 VAL A O 1
ATOM 1526 N N . GLU A 1 198 ? 9.819 4.344 8.325 1.00 96.88 198 GLU A N 1
ATOM 1527 C CA . GLU A 1 198 ? 9.088 4.454 9.595 1.00 96.88 198 GLU A CA 1
ATOM 1528 C C . GLU A 1 198 ? 7.620 4.016 9.481 1.00 96.88 198 GLU A C 1
ATOM 1530 O O . GLU A 1 198 ? 6.996 3.651 10.479 1.00 96.88 198 GLU A O 1
ATOM 1535 N N . GLN A 1 199 ? 7.033 4.085 8.281 1.00 97.69 199 GLN A N 1
ATOM 1536 C CA . GLN A 1 199 ? 5.628 3.749 8.058 1.00 97.69 199 GLN A CA 1
ATOM 1537 C C . GLN A 1 199 ? 5.405 3.198 6.647 1.00 97.69 199 GLN A C 1
ATOM 1539 O O . GLN A 1 199 ? 5.755 3.848 5.665 1.00 97.69 199 GLN A O 1
ATOM 1544 N N . VAL A 1 200 ? 4.712 2.062 6.538 1.00 98.56 200 VAL A N 1
ATOM 1545 C CA . VAL A 1 200 ? 4.150 1.573 5.270 1.00 98.56 200 VAL A CA 1
ATOM 1546 C C . VAL A 1 200 ? 2.650 1.858 5.232 1.00 98.56 200 VAL A C 1
ATOM 1548 O O . VAL A 1 200 ? 1.941 1.656 6.217 1.00 98.56 200 VAL A O 1
ATOM 1551 N N . TYR A 1 201 ? 2.158 2.358 4.102 1.00 98.00 201 TYR A N 1
ATOM 1552 C CA . TYR A 1 201 ? 0.754 2.696 3.896 1.00 98.00 201 TYR A CA 1
ATOM 1553 C C . TYR A 1 201 ? 0.255 2.132 2.568 1.00 98.00 201 TYR A C 1
ATOM 1555 O O . TYR A 1 201 ? 0.704 2.542 1.496 1.00 98.00 201 TYR A O 1
ATOM 1563 N N . VAL A 1 202 ? -0.689 1.198 2.656 1.00 98.25 202 VAL A N 1
ATOM 1564 C CA . VAL A 1 202 ? -1.394 0.605 1.516 1.00 98.25 202 VAL A CA 1
ATOM 1565 C C . VAL A 1 202 ? -2.693 1.375 1.298 1.00 98.25 202 VAL A C 1
ATOM 1567 O O . VAL A 1 202 ? -3.458 1.567 2.242 1.00 98.25 202 VAL A O 1
ATOM 1570 N N . PHE A 1 203 ? -2.954 1.821 0.071 1.00 96.69 203 PHE A N 1
ATOM 1571 C CA . PHE A 1 203 ? -4.174 2.561 -0.253 1.00 96.69 203 PHE A CA 1
ATOM 1572 C C . PHE A 1 203 ? -4.603 2.384 -1.710 1.00 96.69 203 PHE A C 1
ATOM 1574 O O . PHE A 1 203 ? -3.796 2.114 -2.595 1.00 96.69 203 PHE A O 1
ATOM 1581 N N . GLU A 1 204 ? -5.888 2.595 -1.974 1.00 94.00 204 GLU A N 1
ATOM 1582 C CA . GLU A 1 204 ? -6.461 2.691 -3.315 1.00 94.00 204 GLU A CA 1
ATOM 1583 C C . GLU A 1 204 ? -7.117 4.065 -3.460 1.00 94.00 204 GLU A C 1
ATOM 1585 O O . GLU A 1 204 ? -7.873 4.498 -2.592 1.00 94.00 204 GLU A O 1
ATOM 1590 N N . ASN A 1 205 ? -6.855 4.743 -4.577 1.00 87.88 205 ASN A N 1
ATOM 1591 C CA . ASN A 1 205 ? -7.669 5.874 -5.003 1.00 87.88 205 ASN A CA 1
ATOM 1592 C C . ASN A 1 205 ? -8.526 5.403 -6.171 1.00 87.88 205 ASN A C 1
ATOM 1594 O O . ASN A 1 205 ? -7.989 4.988 -7.198 1.00 87.88 205 ASN A O 1
ATOM 1598 N N . ARG A 1 206 ? -9.848 5.523 -6.047 1.00 82.25 206 ARG A N 1
ATOM 1599 C CA . ARG A 1 206 ? -10.793 5.130 -7.090 1.00 82.25 206 ARG A CA 1
ATOM 1600 C C . ARG A 1 206 ? -11.823 6.213 -7.398 1.00 82.25 206 ARG A C 1
ATOM 1602 O O . ARG A 1 206 ? -12.497 6.719 -6.511 1.00 82.25 206 ARG A O 1
ATOM 1609 N N . GLY A 1 207 ? -12.017 6.465 -8.692 1.00 71.69 207 GLY A N 1
ATOM 1610 C CA . GLY A 1 207 ? -13.076 7.326 -9.219 1.00 71.69 207 GLY A CA 1
ATOM 1611 C C . GLY A 1 207 ? -12.540 8.583 -9.903 1.00 71.69 207 GLY A C 1
ATOM 1612 O O . GLY A 1 207 ? -11.641 9.256 -9.399 1.00 71.69 207 GLY A O 1
ATOM 1613 N N . LYS A 1 208 ? -13.127 8.920 -11.061 1.00 63.97 208 LYS A N 1
ATOM 1614 C CA . LYS A 1 208 ? -12.796 10.142 -11.823 1.00 63.97 208 LYS A CA 1
ATOM 1615 C C . LYS A 1 208 ? -12.932 11.401 -10.966 1.00 63.97 208 LYS A C 1
ATOM 1617 O O . LYS A 1 208 ? -12.137 12.325 -11.093 1.00 63.97 208 LYS A O 1
ATOM 1622 N N . GLU A 1 209 ? -13.927 11.400 -10.084 1.00 64.00 209 GLU A N 1
ATOM 1623 C CA . GLU A 1 209 ? -14.304 12.529 -9.230 1.00 64.00 209 GLU A CA 1
ATOM 1624 C C . GLU A 1 209 ? -13.253 12.864 -8.162 1.00 64.00 209 GLU A C 1
ATOM 1626 O O . GLU A 1 209 ? -13.206 14.002 -7.707 1.00 64.00 209 GLU A O 1
ATOM 1631 N N . ILE A 1 210 ? -12.359 11.926 -7.820 1.00 61.38 210 ILE A N 1
ATOM 1632 C CA . ILE A 1 210 ? -11.260 12.151 -6.865 1.00 61.38 210 ILE A CA 1
ATOM 1633 C C . ILE A 1 210 ? -9.883 12.239 -7.547 1.00 61.38 210 ILE A C 1
ATOM 1635 O O . ILE A 1 210 ? -8.846 12.059 -6.912 1.00 61.38 210 ILE A O 1
ATOM 1639 N N . GLY A 1 211 ? -9.856 12.522 -8.855 1.00 58.06 211 GLY A N 1
ATOM 1640 C CA . GLY A 1 211 ? -8.617 12.777 -9.596 1.00 58.06 211 GLY A CA 1
ATOM 1641 C C . GLY A 1 211 ? -7.864 11.527 -10.061 1.00 58.06 211 GLY A C 1
ATOM 1642 O O . GLY A 1 211 ? -6.691 11.632 -10.426 1.00 58.06 211 GLY A O 1
ATOM 1643 N N . VAL A 1 212 ? -8.509 10.354 -10.084 1.00 61.03 212 VAL A N 1
ATOM 1644 C CA . VAL A 1 212 ? -7.922 9.133 -10.659 1.00 61.03 212 VAL A CA 1
ATOM 1645 C C . VAL A 1 212 ? -7.918 9.237 -12.180 1.00 61.03 212 VAL A C 1
ATOM 1647 O O . VAL A 1 212 ? -8.963 9.207 -12.831 1.00 61.03 212 VAL A O 1
ATOM 1650 N N . THR A 1 213 ? -6.721 9.356 -12.749 1.00 58.22 213 THR A N 1
ATOM 1651 C CA . THR A 1 213 ? -6.492 9.515 -14.195 1.00 58.22 213 THR A CA 1
ATOM 1652 C C . THR A 1 213 ? -6.265 8.193 -14.925 1.00 58.22 213 THR A C 1
ATOM 1654 O O . THR A 1 213 ? -6.133 8.189 -16.145 1.00 58.22 213 THR A O 1
ATOM 1657 N N . LEU A 1 214 ? -6.199 7.080 -14.193 1.00 75.12 214 LEU A N 1
ATOM 1658 C CA . LEU A 1 214 ? -5.892 5.757 -14.718 1.00 75.12 214 LEU A CA 1
ATOM 1659 C C . LEU A 1 214 ? -6.954 4.765 -14.245 1.00 75.12 214 LEU A C 1
ATOM 1661 O O . LEU A 1 214 ? -7.086 4.526 -13.051 1.00 75.12 214 LEU A O 1
ATOM 1665 N N . HIS A 1 215 ? -7.756 4.251 -15.179 1.00 81.62 215 HIS A N 1
ATOM 1666 C CA . HIS A 1 215 ? -8.942 3.441 -14.860 1.00 81.62 215 HIS A CA 1
ATOM 1667 C C . HIS A 1 215 ? -8.642 1.997 -14.484 1.00 81.62 215 HIS A C 1
ATOM 1669 O O . HIS A 1 215 ? -9.464 1.373 -13.824 1.00 81.62 215 HIS A O 1
ATOM 1675 N N . HIS A 1 216 ? -7.480 1.503 -14.894 1.00 89.94 216 HIS A N 1
ATOM 1676 C CA . HIS A 1 216 ? -7.055 0.141 -14.637 1.00 89.94 216 HIS A CA 1
ATOM 1677 C C . HIS A 1 216 ? -7.051 -0.155 -13.124 1.00 89.94 216 HIS A C 1
ATOM 1679 O O . HIS A 1 216 ? -6.632 0.716 -12.357 1.00 89.94 216 HIS A O 1
ATOM 1685 N N . PRO A 1 217 ? -7.509 -1.331 -12.670 1.00 92.88 217 PRO A N 1
ATOM 1686 C CA . PRO A 1 217 ? -7.680 -1.615 -11.248 1.00 92.88 217 PRO A CA 1
ATOM 1687 C C . PRO A 1 217 ? -6.336 -1.727 -10.523 1.00 92.88 217 PRO A C 1
ATOM 1689 O O . PRO A 1 217 ? -5.606 -2.706 -10.684 1.00 92.88 217 PRO A O 1
ATOM 1692 N N . HIS A 1 218 ? -6.012 -0.720 -9.712 1.00 95.25 218 HIS A N 1
ATOM 1693 C CA . HIS A 1 218 ? -4.742 -0.656 -8.998 1.00 95.25 218 HIS A CA 1
ATOM 1694 C C . HIS A 1 218 ? -4.847 0.072 -7.659 1.00 95.25 218 HIS A C 1
ATOM 1696 O O . HIS A 1 218 ? -5.658 0.978 -7.480 1.00 95.25 218 HIS A O 1
ATOM 1702 N N . GLY A 1 219 ? -3.957 -0.295 -6.746 1.00 95.88 219 GLY A N 1
ATOM 1703 C CA . GLY A 1 219 ? -3.644 0.432 -5.527 1.00 95.88 219 GLY A CA 1
ATOM 1704 C C . GLY A 1 219 ? -2.205 0.937 -5.541 1.00 95.88 219 GLY A C 1
ATOM 1705 O O . GLY A 1 219 ? -1.467 0.814 -6.523 1.00 95.88 219 GLY A O 1
ATOM 1706 N N . GLN A 1 220 ? -1.795 1.506 -4.418 1.00 97.44 220 GLN A N 1
ATOM 1707 C CA . GLN A 1 220 ? -0.456 2.016 -4.176 1.00 97.44 220 GLN A CA 1
ATOM 1708 C C . GLN A 1 220 ? 0.019 1.609 -2.784 1.00 97.44 220 GLN A C 1
ATOM 1710 O O . GLN A 1 220 ? -0.777 1.443 -1.858 1.00 97.44 220 GLN A O 1
ATOM 1715 N N . ILE A 1 221 ? 1.334 1.465 -2.647 1.00 98.62 221 ILE A N 1
ATOM 1716 C CA . ILE A 1 221 ? 1.990 1.134 -1.383 1.00 98.62 221 ILE A CA 1
ATOM 1717 C C . ILE A 1 221 ? 3.131 2.120 -1.193 1.00 98.62 221 ILE A C 1
ATOM 1719 O O . ILE A 1 221 ? 4.051 2.183 -2.007 1.00 98.62 221 ILE A O 1
ATOM 1723 N N . TYR A 1 222 ? 3.031 2.961 -0.170 1.00 98.25 222 TYR A N 1
ATOM 1724 C CA . TYR A 1 222 ? 4.026 3.988 0.118 1.00 98.25 222 TYR A CA 1
ATOM 1725 C C . TYR A 1 222 ? 4.763 3.630 1.405 1.00 98.25 222 TYR A C 1
ATOM 1727 O O . TYR A 1 222 ? 4.137 3.434 2.444 1.00 98.25 222 TYR A O 1
ATOM 1735 N N . ALA A 1 223 ? 6.086 3.573 1.326 1.00 98.19 223 ALA A N 1
ATOM 1736 C CA . ALA A 1 223 ? 6.993 3.391 2.445 1.00 98.19 223 ALA A CA 1
ATOM 1737 C C . ALA A 1 223 ? 7.669 4.733 2.745 1.00 98.19 223 ALA A C 1
ATOM 1739 O O . ALA A 1 223 ? 8.499 5.208 1.967 1.00 98.19 223 ALA A O 1
ATOM 1740 N N . PHE A 1 224 ? 7.245 5.368 3.833 1.00 97.56 224 PHE A N 1
ATOM 1741 C CA . PHE A 1 224 ? 7.660 6.702 4.251 1.00 97.56 224 PHE A CA 1
ATOM 1742 C C . PHE A 1 224 ? 8.823 6.632 5.236 1.00 97.56 224 PHE A C 1
ATOM 1744 O O . PHE A 1 224 ? 8.772 5.854 6.188 1.00 97.56 224 PHE A O 1
ATOM 1751 N N . SER A 1 225 ? 9.794 7.535 5.093 1.00 95.31 225 SER A N 1
ATOM 1752 C CA . SER A 1 225 ? 10.858 7.778 6.081 1.00 95.31 225 SER A CA 1
ATOM 1753 C C . SER A 1 225 ? 10.446 8.698 7.237 1.00 95.31 225 SER A C 1
ATOM 1755 O O . SER A 1 225 ? 11.256 9.418 7.822 1.00 95.31 225 SER A O 1
ATOM 1757 N N . TYR A 1 226 ? 9.142 8.763 7.503 1.00 94.62 226 TYR A N 1
ATOM 1758 C CA . TYR A 1 226 ? 8.538 9.520 8.592 1.00 94.62 226 TYR A CA 1
ATOM 1759 C C . TYR A 1 226 ? 7.133 8.995 8.883 1.00 94.62 226 TYR A C 1
ATOM 1761 O O . TYR A 1 226 ? 6.413 8.552 7.984 1.00 94.62 226 TYR A O 1
ATOM 1769 N N . ILE A 1 227 ? 6.690 9.131 10.131 1.00 95.81 227 ILE A N 1
ATOM 1770 C CA . ILE A 1 227 ? 5.282 8.924 10.486 1.00 95.81 227 ILE A CA 1
ATOM 1771 C C . ILE A 1 227 ? 4.424 10.057 9.905 1.00 95.81 227 ILE A C 1
ATOM 1773 O O . ILE A 1 227 ? 4.609 11.234 10.238 1.00 95.81 227 ILE A O 1
ATOM 1777 N N . THR A 1 228 ? 3.446 9.681 9.080 1.00 95.75 228 THR A N 1
ATOM 1778 C CA . THR A 1 228 ? 2.490 10.594 8.431 1.00 95.75 228 THR A CA 1
ATOM 1779 C C . THR A 1 228 ? 1.607 11.341 9.446 1.00 95.75 228 THR A C 1
ATOM 1781 O O . THR A 1 228 ? 1.311 10.796 10.517 1.00 95.75 228 THR A O 1
ATOM 1784 N N . PRO A 1 229 ? 1.115 12.559 9.127 1.00 95.19 229 PRO A N 1
ATOM 1785 C CA . PRO A 1 229 ? 0.451 13.432 10.106 1.00 95.19 229 PRO A CA 1
ATOM 1786 C C . PRO A 1 229 ? -0.759 12.777 10.783 1.00 95.19 229 PRO A C 1
ATOM 1788 O O . PRO A 1 229 ? -0.869 12.747 12.009 1.00 95.19 229 PRO A O 1
ATOM 1791 N N . ARG A 1 230 ? -1.628 12.136 9.993 1.00 94.62 230 ARG A N 1
ATOM 1792 C CA . ARG A 1 230 ? -2.821 11.455 10.512 1.00 94.62 230 ARG A CA 1
ATOM 1793 C C . ARG A 1 230 ? -2.474 10.297 11.450 1.00 94.62 230 ARG A C 1
ATOM 1795 O O . ARG A 1 230 ? -3.104 10.137 12.494 1.00 94.62 230 ARG A O 1
ATOM 1802 N N . THR A 1 231 ? -1.462 9.510 11.096 1.00 96.25 231 THR A N 1
ATOM 1803 C CA . THR A 1 231 ? -0.984 8.392 11.920 1.00 96.25 231 THR A CA 1
ATOM 1804 C C . THR A 1 231 ? -0.376 8.907 13.220 1.00 96.25 231 THR A C 1
ATOM 1806 O O . THR A 1 231 ? -0.657 8.366 14.288 1.00 96.25 231 THR A O 1
ATOM 1809 N N . ARG A 1 232 ? 0.384 10.007 13.164 1.00 96.44 232 ARG A N 1
ATOM 1810 C CA . ARG A 1 232 ? 0.947 10.674 14.345 1.00 96.44 232 ARG A CA 1
ATOM 1811 C C . ARG A 1 232 ? -0.151 11.103 15.322 1.00 96.44 232 ARG A C 1
ATOM 1813 O O . ARG A 1 232 ? -0.052 10.788 16.506 1.00 96.44 232 ARG A O 1
ATOM 1820 N N . GLU A 1 233 ? -1.220 11.739 14.840 1.00 96.81 233 GLU A N 1
ATOM 1821 C CA . GLU A 1 233 ? -2.382 12.101 15.669 1.00 96.81 233 GLU A CA 1
ATOM 1822 C C . GLU A 1 233 ? -3.036 10.874 16.322 1.00 96.81 233 GLU A C 1
ATOM 1824 O O . GLU A 1 233 ? -3.321 10.876 17.523 1.00 96.81 233 GLU A O 1
ATOM 1829 N N . MET A 1 234 ? -3.260 9.809 15.544 1.00 97.38 234 MET A N 1
ATOM 1830 C CA . MET A 1 234 ? -3.853 8.566 16.045 1.00 97.38 234 MET A CA 1
ATOM 1831 C C . MET A 1 234 ? -2.984 7.926 17.132 1.00 97.38 234 MET A C 1
ATOM 1833 O O . MET A 1 234 ? -3.505 7.496 18.162 1.00 97.38 234 MET A O 1
ATOM 1837 N N . LEU A 1 235 ? -1.661 7.921 16.949 1.00 97.38 235 LEU A N 1
ATOM 1838 C CA . LEU A 1 235 ? -0.708 7.411 17.933 1.00 97.38 235 LEU A CA 1
ATOM 1839 C C . LEU A 1 235 ? -0.707 8.240 19.223 1.00 97.38 235 LEU A C 1
ATOM 1841 O O . LEU A 1 235 ? -0.626 7.658 20.304 1.00 97.38 235 LEU A O 1
ATOM 1845 N N . VAL A 1 236 ? -0.831 9.570 19.141 1.00 98.25 236 VAL A N 1
ATOM 1846 C CA . VAL A 1 236 ? -0.973 10.439 20.326 1.00 98.25 236 VAL A CA 1
ATOM 1847 C C . VAL A 1 236 ? -2.211 10.045 21.133 1.00 98.25 236 VAL A C 1
ATOM 1849 O O . VAL A 1 236 ? -2.112 9.821 22.341 1.00 98.25 236 VAL A O 1
ATOM 1852 N N . GLN A 1 237 ? -3.363 9.886 20.475 1.00 98.56 237 GLN A N 1
ATOM 1853 C CA . GLN A 1 237 ? -4.602 9.486 21.152 1.00 98.56 237 GLN A CA 1
ATOM 1854 C C . GLN A 1 237 ? -4.516 8.069 21.731 1.00 98.56 237 GLN A C 1
ATOM 1856 O O . GLN A 1 237 ? -4.948 7.832 22.861 1.00 98.56 237 GLN A O 1
ATOM 1861 N N . ALA A 1 238 ? -3.921 7.127 20.994 1.00 98.25 238 ALA A N 1
ATOM 1862 C CA . ALA A 1 238 ? -3.740 5.755 21.455 1.00 98.25 238 ALA A CA 1
ATOM 1863 C C . ALA A 1 238 ? -2.824 5.674 22.687 1.00 98.25 238 ALA A C 1
ATOM 1865 O O . ALA A 1 238 ? -3.152 4.967 23.642 1.00 98.25 238 ALA A O 1
ATOM 1866 N N . LYS A 1 239 ? -1.716 6.433 22.704 1.00 98.56 239 LYS A N 1
ATOM 1867 C CA . LYS A 1 239 ? -0.800 6.522 23.854 1.00 98.56 239 LYS A CA 1
ATOM 1868 C C . LYS A 1 239 ? -1.504 7.093 25.084 1.00 98.56 239 LYS A C 1
ATOM 1870 O O . LYS A 1 239 ? -1.534 6.425 26.114 1.00 98.56 239 LYS A O 1
ATOM 1875 N N . ALA A 1 240 ? -2.165 8.244 24.951 1.00 98.69 240 ALA A N 1
ATOM 1876 C CA . ALA A 1 240 ? -2.896 8.873 26.054 1.00 98.69 240 ALA A CA 1
ATOM 1877 C C . ALA A 1 240 ? -4.019 7.972 26.607 1.00 98.69 240 ALA A C 1
ATOM 1879 O O . ALA A 1 240 ? -4.252 7.894 27.816 1.00 98.69 240 ALA A O 1
ATOM 1880 N N . HIS A 1 241 ? -4.723 7.249 25.732 1.00 98.75 241 HIS A N 1
ATOM 1881 C CA . HIS A 1 241 ? -5.738 6.286 26.149 1.00 98.75 241 HIS A CA 1
ATOM 1882 C C . HIS A 1 241 ? -5.130 5.115 26.936 1.00 98.75 241 HIS A C 1
ATOM 1884 O O . HIS A 1 241 ? -5.670 4.735 27.981 1.00 98.75 241 HIS A O 1
ATOM 1890 N N . ARG A 1 242 ? -4.009 4.560 26.459 1.00 98.50 242 ARG A N 1
ATOM 1891 C CA . ARG A 1 242 ? -3.307 3.460 27.126 1.00 98.50 242 ARG A CA 1
ATOM 1892 C C . ARG A 1 242 ? -2.757 3.881 28.486 1.00 98.50 242 ARG A C 1
ATOM 1894 O O . ARG A 1 242 ? -2.906 3.127 29.439 1.00 98.50 242 ARG A O 1
ATOM 1901 N N . GLU A 1 243 ? -2.196 5.081 28.605 1.00 98.62 243 GLU A N 1
ATOM 1902 C CA . GLU A 1 243 ? -1.724 5.643 29.882 1.00 98.62 243 GLU A CA 1
ATOM 1903 C C . GLU A 1 243 ? -2.854 5.770 30.911 1.00 98.62 243 GLU A C 1
ATOM 1905 O O . GLU A 1 243 ? -2.670 5.462 32.086 1.00 98.62 243 GLU A O 1
ATOM 1910 N N . ARG A 1 244 ? -4.050 6.174 30.469 1.00 98.50 244 ARG A N 1
ATOM 1911 C CA . ARG A 1 244 ? -5.211 6.365 31.348 1.00 98.50 244 ARG A CA 1
ATOM 1912 C C . ARG A 1 244 ? -5.914 5.066 31.750 1.00 98.50 244 ARG A C 1
ATOM 1914 O O . ARG A 1 244 ? -6.512 5.017 32.821 1.00 98.50 244 ARG A O 1
ATOM 1921 N N . THR A 1 245 ? -5.935 4.055 30.880 1.00 98.44 245 THR A N 1
ATOM 1922 C CA . THR A 1 245 ? -6.811 2.874 31.042 1.00 98.44 245 THR A CA 1
ATOM 1923 C C . THR A 1 245 ? -6.075 1.538 31.102 1.00 98.44 245 THR A C 1
ATOM 1925 O O . THR A 1 245 ? -6.665 0.541 31.506 1.00 98.44 245 THR A O 1
ATOM 1928 N N . GLY A 1 246 ? -4.818 1.487 30.659 1.00 98.38 246 GLY A N 1
ATOM 1929 C CA . GLY A 1 246 ? -4.074 0.248 30.429 1.00 98.38 246 GLY A CA 1
ATOM 1930 C C . GLY A 1 246 ? -4.513 -0.549 29.191 1.00 98.38 246 GLY A C 1
ATOM 1931 O O . GLY A 1 246 ? -3.908 -1.580 28.909 1.00 98.38 246 GLY A O 1
ATOM 1932 N N . ARG A 1 247 ? -5.532 -0.099 28.443 1.00 98.12 247 ARG A N 1
ATOM 1933 C CA . ARG A 1 247 ? -6.126 -0.824 27.305 1.00 98.12 247 ARG A CA 1
ATOM 1934 C C . ARG A 1 247 ? -5.712 -0.242 25.953 1.00 98.12 247 ARG A C 1
ATOM 1936 O O . ARG A 1 247 ? -5.158 0.855 25.869 1.00 98.12 247 ARG A O 1
ATOM 1943 N N . LEU A 1 248 ? -5.968 -1.000 24.888 1.00 97.94 248 LEU A N 1
ATOM 1944 C CA . LEU A 1 248 ? -5.762 -0.562 23.509 1.00 97.94 248 LEU A CA 1
ATOM 1945 C C . LEU A 1 248 ? -6.962 0.268 23.042 1.00 97.94 248 LEU A C 1
ATOM 1947 O O . LEU A 1 248 ? -8.101 -0.184 23.126 1.00 97.94 248 LEU A O 1
ATOM 1951 N N . LEU A 1 249 ? -6.704 1.462 22.500 1.00 98.06 249 LEU A N 1
ATOM 1952 C CA . LEU A 1 249 ? -7.769 2.356 22.035 1.00 98.06 249 LEU A CA 1
ATOM 1953 C C . LEU A 1 249 ? -8.617 1.721 20.921 1.00 98.06 249 LEU A C 1
ATOM 1955 O O . LEU A 1 249 ? -9.839 1.794 20.982 1.00 98.06 249 LEU A O 1
ATOM 1959 N N . GLY A 1 250 ? -7.983 1.089 19.926 1.00 96.94 250 GLY A N 1
ATOM 1960 C CA . GLY A 1 250 ? -8.693 0.436 18.818 1.00 96.94 250 GLY A CA 1
ATOM 1961 C C . GLY A 1 250 ? -9.639 -0.667 19.298 1.00 96.94 250 GLY A C 1
ATOM 1962 O O . GLY A 1 250 ? -10.787 -0.721 18.859 1.00 96.94 250 GLY A O 1
ATOM 1963 N N . ARG A 1 251 ? -9.197 -1.464 20.281 1.00 97.81 251 ARG A N 1
ATOM 1964 C CA . ARG A 1 251 ? -10.011 -2.503 20.916 1.00 97.81 251 ARG A CA 1
ATOM 1965 C C . ARG A 1 251 ? -11.247 -1.932 21.597 1.00 97.81 251 ARG A C 1
ATOM 1967 O O . ARG A 1 251 ? -12.360 -2.391 21.364 1.00 97.81 251 ARG A O 1
ATOM 1974 N N . ASP A 1 252 ? -11.045 -0.906 22.419 1.00 98.31 252 ASP A N 1
ATOM 1975 C CA . ASP A 1 252 ? -12.127 -0.255 23.155 1.00 98.31 252 ASP A CA 1
ATOM 1976 C C . ASP A 1 252 ? -13.163 0.385 22.219 1.00 98.31 252 ASP A C 1
ATOM 1978 O O . ASP A 1 252 ? -14.359 0.358 22.527 1.00 98.31 252 ASP A O 1
ATOM 1982 N N . VAL A 1 253 ? -12.716 0.942 21.085 1.00 98.25 253 VAL A N 1
ATOM 1983 C CA . VAL A 1 253 ? -13.591 1.482 20.033 1.00 98.25 253 VAL A CA 1
ATOM 1984 C C . VAL A 1 253 ? -14.401 0.363 19.384 1.00 98.25 253 VAL A C 1
ATOM 1986 O O . VAL A 1 253 ? -15.627 0.458 19.362 1.00 98.25 253 VAL A O 1
ATOM 1989 N N . LEU A 1 254 ? -13.756 -0.715 18.926 1.00 98.38 254 LEU A N 1
ATOM 1990 C CA . LEU A 1 254 ? -14.449 -1.840 18.292 1.00 98.38 254 LEU A CA 1
ATOM 1991 C C . LEU A 1 254 ? -15.474 -2.481 19.238 1.00 98.38 254 LEU A C 1
ATOM 1993 O O . LEU A 1 254 ? -16.631 -2.667 18.866 1.00 98.38 254 LEU A O 1
ATOM 1997 N N . ASP A 1 255 ? -15.090 -2.749 20.488 1.00 98.38 255 ASP A N 1
ATOM 1998 C CA . ASP A 1 255 ? -16.004 -3.322 21.477 1.00 98.38 255 ASP A CA 1
ATOM 1999 C C . ASP A 1 255 ? -17.180 -2.367 21.782 1.00 98.38 255 ASP A C 1
ATOM 2001 O O . ASP A 1 255 ? -18.278 -2.818 22.114 1.00 98.38 255 ASP A O 1
ATOM 2005 N N . ALA A 1 256 ? -16.984 -1.044 21.703 1.00 98.44 256 ALA A N 1
ATOM 2006 C CA . ALA A 1 256 ? -18.066 -0.070 21.864 1.00 98.44 256 ALA A CA 1
ATOM 2007 C C . ALA A 1 256 ? -19.034 -0.063 20.675 1.00 98.44 256 ALA A C 1
ATOM 2009 O O . ALA A 1 256 ? -20.246 -0.009 20.897 1.00 98.44 256 ALA A O 1
ATOM 2010 N N . GLU A 1 257 ? -18.521 -0.155 19.448 1.00 98.50 257 GLU A N 1
ATOM 2011 C CA . GLU A 1 257 ? -19.344 -0.255 18.239 1.00 98.50 257 GLU A CA 1
ATOM 2012 C C . GLU A 1 257 ? -20.157 -1.554 18.227 1.00 98.50 257 GLU A C 1
ATOM 2014 O O . GLU A 1 257 ? -21.368 -1.512 18.004 1.00 98.50 257 GLU A O 1
ATOM 2019 N N . LEU A 1 258 ? -19.543 -2.683 18.597 1.00 98.38 258 LEU A N 1
ATOM 2020 C CA . LEU A 1 258 ? -20.220 -3.979 18.721 1.00 98.38 258 LEU A CA 1
ATOM 2021 C C . LEU A 1 258 ? -21.303 -3.980 19.807 1.00 98.38 258 LEU A C 1
ATOM 2023 O O . LEU A 1 258 ? -22.414 -4.447 19.568 1.00 98.38 258 LEU A O 1
ATOM 2027 N N . ARG A 1 259 ? -21.029 -3.417 20.995 1.00 98.44 259 ARG A N 1
ATOM 2028 C CA . ARG A 1 259 ? -22.051 -3.290 22.054 1.00 98.44 259 ARG A CA 1
ATOM 2029 C C . ARG A 1 259 ? -23.225 -2.411 21.629 1.00 98.44 259 ARG A C 1
ATOM 2031 O O . ARG A 1 259 ? -24.346 -2.656 22.064 1.00 98.44 259 ARG A O 1
ATOM 2038 N N . ALA A 1 260 ? -22.965 -1.362 20.850 1.00 98.31 260 ALA A N 1
ATOM 2039 C CA . ALA A 1 260 ? -24.012 -0.476 20.363 1.00 98.31 260 ALA A CA 1
ATOM 2040 C C . ALA A 1 260 ? -24.831 -1.125 19.238 1.00 98.31 260 ALA A C 1
ATOM 2042 O O . ALA A 1 260 ? -26.039 -0.914 19.182 1.00 98.31 260 ALA A O 1
ATOM 2043 N N . GLY A 1 261 ? -24.184 -1.857 18.326 1.00 97.81 261 GLY A N 1
ATOM 2044 C CA . GLY A 1 261 ? -24.801 -2.590 17.214 1.00 97.81 261 GLY A CA 1
ATOM 2045 C C . GLY A 1 261 ? -25.453 -1.724 16.127 1.00 97.81 261 GLY A C 1
ATOM 2046 O O . GLY A 1 261 ? -25.730 -2.208 15.038 1.00 97.81 261 GLY A O 1
ATOM 2047 N N . THR A 1 262 ? -25.679 -0.430 16.369 1.00 98.00 262 THR A N 1
ATOM 2048 C CA . THR A 1 262 ? -26.453 0.449 15.473 1.00 98.00 262 THR A CA 1
ATOM 2049 C C . THR A 1 262 ? -25.709 0.913 14.222 1.00 98.00 262 THR A C 1
ATOM 2051 O O . THR A 1 262 ? -26.334 1.483 13.332 1.00 98.00 262 THR A O 1
ATOM 2054 N N . ARG A 1 263 ? -24.390 0.706 14.155 1.00 97.62 263 ARG A N 1
ATOM 2055 C CA . ARG A 1 263 ? -23.528 1.110 13.028 1.00 97.62 263 ARG A CA 1
ATOM 2056 C C . ARG A 1 263 ? -22.753 -0.052 12.408 1.00 97.62 263 ARG A C 1
ATOM 2058 O O . ARG A 1 263 ? -21.947 0.170 11.507 1.00 97.62 263 ARG A O 1
ATOM 2065 N N . VAL A 1 264 ? -22.984 -1.271 12.886 1.00 98.44 264 VAL A N 1
ATOM 2066 C CA . VAL A 1 264 ? -22.376 -2.478 12.327 1.00 98.44 264 VAL A CA 1
ATOM 2067 C C . VAL A 1 264 ? -23.062 -2.794 10.999 1.00 98.44 264 VAL A C 1
ATOM 2069 O O . VAL A 1 264 ? -24.288 -2.839 10.925 1.00 98.44 264 VAL A O 1
ATOM 2072 N N . ILE A 1 265 ? -22.263 -2.964 9.948 1.00 98.25 265 ILE A N 1
ATOM 2073 C CA . ILE A 1 265 ? -22.723 -3.270 8.588 1.00 98.25 265 ILE A CA 1
ATOM 2074 C C . ILE A 1 265 ? -22.611 -4.770 8.329 1.00 98.25 265 ILE A C 1
ATOM 2076 O O . ILE A 1 265 ? -23.544 -5.380 7.812 1.00 98.25 265 ILE A O 1
ATOM 2080 N N . LEU A 1 266 ? -21.458 -5.347 8.670 1.00 97.94 266 LEU A N 1
ATOM 2081 C CA . LEU A 1 266 ? -21.131 -6.745 8.427 1.00 97.94 266 LEU A CA 1
ATOM 2082 C C . LEU A 1 266 ? -20.263 -7.273 9.565 1.00 97.94 266 LEU A C 1
ATOM 2084 O O . LEU A 1 266 ? -19.367 -6.583 10.054 1.00 97.94 266 LEU A O 1
ATOM 2088 N N . GLU A 1 267 ? -20.515 -8.518 9.938 1.00 98.06 267 GLU A N 1
ATOM 2089 C CA . GLU A 1 267 ? -19.703 -9.282 10.870 1.00 98.06 267 GLU A CA 1
ATOM 2090 C C . GLU A 1 267 ? -19.388 -10.639 10.260 1.00 98.06 267 GLU A C 1
ATOM 2092 O O . GLU A 1 267 ? -20.282 -11.328 9.766 1.00 98.06 267 GLU A O 1
ATOM 2097 N N . THR A 1 268 ? -18.126 -11.028 10.355 1.00 98.19 268 THR A N 1
ATOM 2098 C CA . THR A 1 268 ? -17.638 -12.360 10.008 1.00 98.19 268 THR A CA 1
ATOM 2099 C C . THR A 1 268 ? -16.937 -12.977 11.223 1.00 98.19 268 THR A C 1
ATOM 2101 O O . THR A 1 268 ? -16.990 -12.423 12.337 1.00 98.19 268 THR A O 1
ATOM 2104 N N . GLU A 1 269 ? -16.311 -14.143 11.044 1.00 98.06 269 GLU A N 1
ATOM 2105 C CA . GLU A 1 269 ? -15.582 -14.818 12.121 1.00 98.06 269 GLU A CA 1
ATOM 2106 C C . GLU A 1 269 ? -14.421 -13.961 12.637 1.00 98.06 269 GLU A C 1
ATOM 2108 O O . GLU A 1 269 ? -14.225 -13.859 13.849 1.00 98.06 269 GLU A O 1
ATOM 2113 N N . HIS A 1 270 ? -13.710 -13.275 11.741 1.00 98.50 270 HIS A N 1
ATOM 2114 C CA . HIS A 1 270 ? -12.502 -12.524 12.060 1.00 98.50 270 HIS A CA 1
ATOM 2115 C C . HIS A 1 270 ? -12.615 -11.014 11.848 1.00 98.50 270 HIS A C 1
ATOM 2117 O O . HIS A 1 270 ? -11.791 -10.285 12.404 1.00 98.50 270 HIS A O 1
ATOM 2123 N N . TRP A 1 271 ? -13.632 -10.515 11.138 1.00 98.62 271 TRP A N 1
ATOM 2124 C CA . TRP A 1 271 ? -13.748 -9.098 10.783 1.00 98.62 271 TRP A CA 1
ATOM 2125 C C . TRP A 1 271 ? -15.085 -8.471 11.161 1.00 98.62 271 TRP A C 1
ATOM 2127 O O . TRP A 1 271 ? -16.123 -9.122 11.295 1.00 98.62 271 TRP A O 1
ATOM 2137 N N . VAL A 1 272 ? -15.041 -7.152 11.338 1.00 98.62 272 VAL A N 1
ATOM 2138 C CA . VAL A 1 272 ? -16.212 -6.305 11.552 1.00 98.62 272 VAL A CA 1
ATOM 2139 C C . VAL A 1 272 ? -16.090 -5.086 10.649 1.00 98.62 272 VAL A C 1
ATOM 2141 O O . VAL A 1 272 ? -15.109 -4.343 10.735 1.00 98.62 272 VAL A O 1
ATOM 2144 N N . ALA A 1 273 ? -17.099 -4.859 9.812 1.00 98.50 273 ALA A N 1
ATOM 2145 C CA . ALA A 1 273 ? -17.265 -3.625 9.059 1.00 98.50 273 ALA A CA 1
ATOM 2146 C C . ALA A 1 273 ? -18.330 -2.757 9.734 1.00 98.50 273 ALA A C 1
ATOM 2148 O O . ALA A 1 273 ? -19.452 -3.211 9.977 1.00 98.50 273 ALA A O 1
ATOM 2149 N N . TYR A 1 274 ? -18.001 -1.504 10.034 1.00 98.44 274 TYR A N 1
ATOM 2150 C CA . TYR A 1 274 ? -18.903 -0.581 10.718 1.00 98.44 274 TYR A CA 1
ATOM 2151 C C . TYR A 1 274 ? -18.714 0.860 10.244 1.00 98.44 274 TYR A C 1
ATOM 2153 O O . TYR A 1 274 ? -17.634 1.256 9.806 1.00 98.44 274 TYR A O 1
ATOM 2161 N N . VAL A 1 275 ? -19.768 1.667 10.353 1.00 98.50 275 VAL A N 1
ATOM 2162 C CA . VAL A 1 275 ? -19.658 3.124 10.216 1.00 98.50 275 VAL A CA 1
ATOM 2163 C C . VAL A 1 275 ? -19.091 3.671 11.528 1.00 98.50 275 VAL A C 1
ATOM 2165 O O . VAL A 1 275 ? -19.716 3.470 12.571 1.00 98.50 275 VAL A O 1
ATOM 2168 N N . PRO A 1 276 ? -17.939 4.361 11.543 1.00 97.69 276 PRO A N 1
ATOM 2169 C CA . PRO A 1 276 ? -17.407 4.903 12.788 1.00 97.69 276 PRO A CA 1
ATOM 2170 C C . PRO A 1 276 ? -18.368 5.942 13.379 1.00 97.69 276 PRO A C 1
ATOM 2172 O O . PRO A 1 276 ? -18.931 6.763 12.653 1.00 97.69 276 PRO A O 1
ATOM 2175 N N . PHE A 1 277 ? -18.511 5.966 14.709 1.00 97.56 277 PHE A N 1
ATOM 2176 C CA . PHE A 1 277 ? -19.339 6.954 15.416 1.00 97.56 277 PHE A CA 1
ATOM 2177 C C . PHE A 1 277 ? -19.076 8.405 14.970 1.00 97.56 277 PHE A C 1
ATOM 2179 O O . PHE A 1 277 ? -20.003 9.208 14.891 1.00 97.56 277 PHE A O 1
ATOM 2186 N N . ALA A 1 278 ? -17.818 8.732 14.661 1.00 96.38 278 ALA A N 1
ATOM 2187 C CA . ALA A 1 278 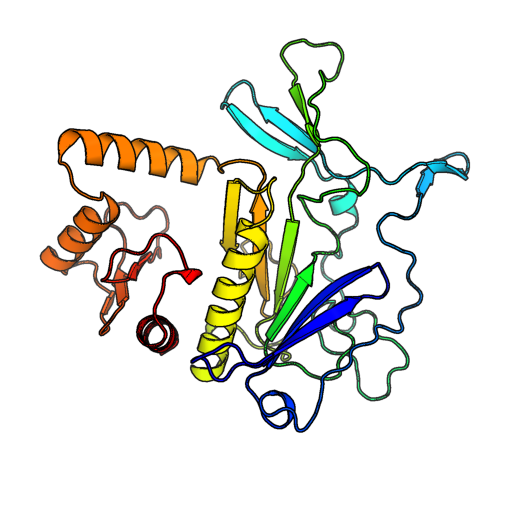? -17.383 10.041 14.179 1.00 96.38 278 ALA A CA 1
ATOM 2188 C C . ALA A 1 278 ? -16.917 9.996 12.708 1.00 96.38 278 ALA A C 1
ATOM 2190 O O . ALA A 1 278 ? -15.810 10.443 12.395 1.00 96.38 278 ALA A O 1
ATOM 2191 N N . ALA A 1 279 ? -17.747 9.435 11.821 1.00 97.19 279 ALA A N 1
ATOM 2192 C CA . ALA A 1 279 ? -17.520 9.438 10.375 1.00 97.19 279 ALA A CA 1
ATOM 2193 C C . ALA A 1 279 ? -17.312 10.861 9.828 1.00 97.19 279 ALA A C 1
ATOM 2195 O O . ALA A 1 279 ? -18.053 11.791 10.152 1.00 97.19 279 ALA A O 1
ATOM 2196 N N . ARG A 1 280 ? -16.288 11.025 8.987 1.00 95.25 280 ARG A N 1
ATOM 2197 C CA . ARG A 1 280 ? -15.931 12.273 8.298 1.00 95.25 280 ARG A CA 1
ATOM 2198 C C . ARG A 1 280 ? -16.530 12.353 6.900 1.00 95.25 280 ARG A C 1
ATOM 2200 O O . ARG A 1 280 ? -16.705 13.456 6.387 1.00 95.25 280 ARG A O 1
ATOM 2207 N N . TRP A 1 281 ? -16.856 11.209 6.304 1.00 93.94 281 TRP A N 1
ATOM 2208 C CA . TRP A 1 281 ? -17.507 11.123 4.999 1.00 93.94 281 TRP A CA 1
ATOM 2209 C C . TRP A 1 281 ? -18.929 10.568 5.116 1.00 93.94 281 TRP A C 1
ATOM 2211 O O . TRP A 1 281 ? -19.191 9.758 6.006 1.00 93.94 281 TRP A O 1
ATOM 2221 N N . PRO A 1 282 ? -19.849 10.940 4.201 1.00 91.75 282 PRO A N 1
ATOM 2222 C CA . PRO A 1 282 ? -21.225 10.436 4.226 1.00 91.75 282 PRO A CA 1
ATOM 2223 C C . PRO A 1 282 ? -21.338 8.906 4.178 1.00 91.75 282 PRO A C 1
ATOM 2225 O O . PRO A 1 282 ? -22.291 8.350 4.714 1.00 91.75 282 PRO A O 1
ATOM 2228 N N . VAL A 1 283 ? -20.375 8.236 3.537 1.00 91.75 283 VAL A N 1
ATOM 2229 C CA . VAL A 1 283 ? -20.313 6.773 3.402 1.00 91.75 283 VAL A CA 1
ATOM 2230 C C . VAL A 1 283 ? -18.918 6.287 3.807 1.00 91.75 283 VAL A C 1
ATOM 2232 O O . VAL A 1 283 ? -18.167 5.742 3.004 1.00 91.75 283 VAL A O 1
ATOM 2235 N N . GLU A 1 284 ? -18.533 6.563 5.053 1.00 97.25 284 GLU A N 1
ATOM 2236 C CA . GLU A 1 284 ? -17.299 6.035 5.644 1.00 97.25 284 GLU A CA 1
ATOM 2237 C C . GLU A 1 284 ? -17.551 4.669 6.290 1.00 97.25 284 GLU A C 1
ATOM 2239 O O . GLU A 1 284 ? -18.492 4.510 7.068 1.00 97.25 284 GLU A O 1
ATOM 2244 N N . VAL A 1 285 ? -16.686 3.697 5.999 1.00 98.00 285 VAL A N 1
ATOM 2245 C CA . VAL A 1 285 ? -16.702 2.366 6.614 1.00 98.00 285 VAL A CA 1
ATOM 2246 C C . VAL A 1 285 ? -15.305 2.048 7.117 1.00 98.00 285 VAL A C 1
ATOM 2248 O O . VAL A 1 285 ? -14.329 2.192 6.383 1.00 98.00 285 VAL A O 1
ATOM 2251 N N . HIS A 1 286 ? -15.208 1.619 8.371 1.00 98.06 286 HIS A N 1
ATOM 2252 C CA . HIS A 1 286 ? -13.998 1.027 8.930 1.00 98.06 286 HIS A CA 1
ATOM 2253 C C . HIS A 1 286 ? -14.165 -0.487 8.943 1.00 98.06 286 HIS A C 1
ATOM 2255 O O . HIS A 1 286 ? -15.214 -0.998 9.331 1.00 98.06 286 HIS A O 1
ATOM 2261 N N . VAL A 1 287 ? -13.121 -1.192 8.519 1.00 97.88 287 VAL A N 1
ATOM 2262 C CA . VAL A 1 287 ? -13.031 -2.653 8.564 1.00 97.88 287 VAL A CA 1
ATOM 2263 C C . VAL A 1 287 ? -11.921 -2.987 9.549 1.00 97.88 287 VAL A C 1
ATOM 2265 O O . VAL A 1 287 ? -10.785 -2.551 9.367 1.00 97.88 287 VAL A O 1
ATOM 2268 N N . ALA A 1 288 ? -12.261 -3.686 10.629 1.00 97.94 288 ALA A N 1
ATOM 2269 C CA . ALA A 1 288 ? -11.336 -3.979 11.718 1.00 97.94 288 ALA A CA 1
ATOM 2270 C C . ALA A 1 288 ? -11.312 -5.481 12.034 1.00 97.94 288 ALA A C 1
ATOM 2272 O O . ALA A 1 288 ? -12.379 -6.107 12.062 1.00 97.94 288 ALA A O 1
ATOM 2273 N N . PRO A 1 289 ? -10.127 -6.058 12.302 1.00 98.00 289 PRO A N 1
ATOM 2274 C CA . PRO A 1 289 ? -10.033 -7.431 12.765 1.00 98.00 289 PRO A CA 1
ATOM 2275 C C . PRO A 1 289 ? -10.533 -7.522 14.212 1.00 98.00 289 PRO A C 1
ATOM 2277 O O . PRO A 1 289 ? -10.358 -6.602 15.015 1.00 98.00 289 PRO A O 1
ATOM 2280 N N . ARG A 1 290 ? -11.148 -8.649 14.574 1.00 97.81 290 ARG A N 1
ATOM 2281 C CA . ARG A 1 290 ? -11.595 -8.922 15.951 1.00 97.81 290 ARG A CA 1
ATOM 2282 C C . ARG A 1 290 ? -10.428 -9.171 16.904 1.00 97.81 290 ARG A C 1
ATOM 2284 O O . ARG A 1 290 ? -10.544 -8.910 18.107 1.00 97.81 290 ARG A O 1
ATOM 2291 N N . ARG A 1 291 ? -9.331 -9.720 16.380 1.00 97.69 291 ARG A N 1
ATOM 2292 C CA . ARG A 1 291 ? -8.073 -9.898 17.101 1.00 97.69 291 ARG A CA 1
ATOM 2293 C C . ARG A 1 291 ? -7.231 -8.640 16.957 1.00 97.69 291 ARG A C 1
ATOM 2295 O O . ARG A 1 291 ? -7.088 -8.099 15.866 1.00 97.69 291 ARG A O 1
ATOM 2302 N N . ASP A 1 292 ? -6.632 -8.211 18.060 1.00 97.44 292 ASP A N 1
ATOM 2303 C CA . ASP A 1 292 ? -5.686 -7.104 18.036 1.00 97.44 292 ASP A CA 1
ATOM 2304 C C . ASP A 1 292 ? -4.399 -7.540 17.318 1.00 97.44 292 ASP A C 1
ATOM 2306 O O . ASP A 1 292 ? -3.669 -8.414 17.794 1.00 97.44 292 ASP A O 1
ATOM 2310 N N . VAL A 1 293 ? -4.129 -6.924 16.167 1.00 97.06 293 VAL A N 1
ATOM 2311 C CA . VAL A 1 293 ? -2.922 -7.135 15.357 1.00 97.06 293 VAL A CA 1
ATOM 2312 C C . VAL A 1 293 ? -2.221 -5.801 15.088 1.00 97.06 293 VAL A C 1
ATOM 2314 O O . VAL A 1 293 ? -2.899 -4.782 14.949 1.00 97.06 293 VAL A O 1
ATOM 2317 N N . PRO A 1 294 ? -0.876 -5.764 15.046 1.00 94.94 294 PRO A N 1
ATOM 2318 C CA . PRO A 1 294 ? -0.135 -4.529 14.794 1.00 94.94 294 PRO A CA 1
ATOM 2319 C C . PRO A 1 294 ? -0.171 -4.077 13.326 1.00 94.94 294 PRO A C 1
ATOM 2321 O O . PRO A 1 294 ? -0.092 -2.878 13.072 1.00 94.94 294 PRO A O 1
ATOM 2324 N N . ASP A 1 295 ? -0.271 -5.011 12.376 1.00 96.81 295 ASP A N 1
ATOM 2325 C CA . ASP A 1 295 ? -0.146 -4.762 10.938 1.00 96.81 295 ASP A CA 1
ATOM 2326 C C . ASP A 1 295 ? -0.711 -5.928 10.092 1.00 96.81 295 ASP A C 1
ATOM 2328 O O . ASP A 1 295 ? -1.207 -6.924 10.625 1.00 96.81 295 ASP A O 1
ATOM 2332 N N . LEU A 1 296 ? -0.662 -5.789 8.759 1.00 97.25 296 LEU A N 1
ATOM 2333 C CA . LEU A 1 296 ? -1.120 -6.811 7.804 1.00 97.25 296 LEU A CA 1
ATOM 2334 C C . LEU A 1 296 ? -0.301 -8.121 7.859 1.00 97.25 296 LEU A C 1
ATOM 2336 O O . LEU A 1 296 ? -0.9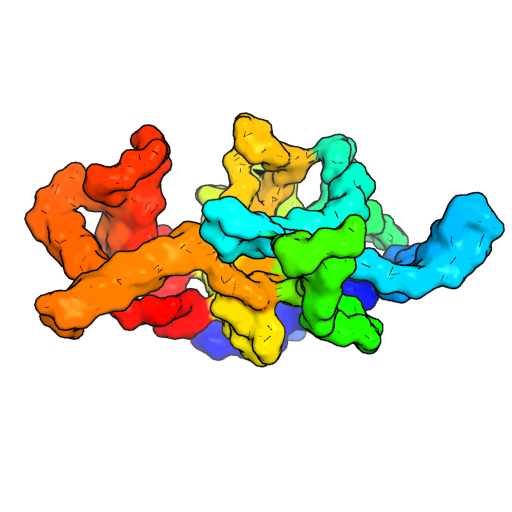18 -9.189 7.834 1.00 97.25 296 LEU A O 1
ATOM 2340 N N . PRO A 1 297 ? 1.047 -8.098 7.966 1.00 97.56 297 PRO A N 1
ATOM 2341 C CA . PRO A 1 297 ? 1.842 -9.313 8.152 1.00 97.56 297 PRO A CA 1
ATOM 2342 C C . PRO A 1 297 ? 1.419 -10.164 9.355 1.00 97.56 297 PRO A C 1
ATOM 2344 O O . PRO A 1 297 ? 1.477 -11.389 9.274 1.00 97.56 297 PRO A O 1
ATOM 2347 N N . ALA A 1 298 ? 0.961 -9.546 10.447 1.00 97.75 298 ALA A N 1
ATOM 2348 C CA . ALA A 1 298 ? 0.559 -10.251 11.663 1.00 97.75 298 ALA A CA 1
ATOM 2349 C C . ALA A 1 298 ? -0.820 -10.944 11.601 1.00 97.75 298 ALA A C 1
ATOM 2351 O O . ALA A 1 298 ? -1.204 -11.612 12.571 1.00 97.75 298 ALA A O 1
ATOM 2352 N N . LEU A 1 299 ? -1.571 -10.797 10.503 1.00 97.88 299 LEU A N 1
ATOM 2353 C CA . LEU A 1 299 ? -2.808 -11.547 10.257 1.00 97.88 299 LEU A CA 1
ATOM 2354 C C . LEU A 1 299 ? -2.508 -13.033 10.012 1.00 97.88 299 LEU A C 1
ATOM 2356 O O . LEU A 1 299 ? -1.555 -13.352 9.294 1.00 97.88 299 LEU A O 1
ATOM 2360 N N . THR A 1 300 ? -3.335 -13.930 10.558 1.00 97.19 300 THR A N 1
ATOM 2361 C CA . THR A 1 300 ? -3.254 -15.372 10.256 1.00 97.19 300 THR A CA 1
ATOM 2362 C C . THR A 1 300 ? -3.801 -15.674 8.861 1.00 97.19 300 THR A C 1
ATOM 2364 O O . THR A 1 300 ? -4.411 -14.811 8.228 1.00 97.19 300 THR A O 1
ATOM 2367 N N . SER A 1 301 ? -3.600 -16.899 8.361 1.00 95.88 301 SER A N 1
ATOM 2368 C CA . SER A 1 301 ? -4.167 -17.275 7.059 1.00 95.88 301 SER A CA 1
ATOM 2369 C C . SER A 1 301 ? -5.691 -17.210 7.074 1.00 95.88 301 SER A C 1
ATOM 2371 O O . SER A 1 301 ? -6.268 -16.646 6.154 1.00 95.88 301 SER A O 1
ATOM 2373 N N . GLU A 1 302 ? -6.324 -17.704 8.138 1.00 96.81 302 GLU A N 1
ATOM 2374 C CA . GLU A 1 302 ? -7.781 -17.720 8.295 1.00 96.81 302 GLU A CA 1
ATOM 2375 C C . GLU A 1 302 ? -8.359 -16.301 8.318 1.00 96.81 302 GLU A C 1
ATOM 2377 O O . GLU A 1 302 ? -9.371 -16.025 7.683 1.00 96.81 302 GLU A O 1
ATOM 2382 N N . GLU A 1 303 ? -7.680 -15.359 8.979 1.00 98.12 303 GLU A N 1
ATOM 2383 C CA . GLU A 1 303 ? -8.106 -13.958 8.986 1.00 98.12 303 GLU A CA 1
ATOM 2384 C C . GLU A 1 303 ? -7.966 -13.309 7.605 1.00 98.12 303 GLU A C 1
ATOM 2386 O O . GLU A 1 303 ? -8.793 -12.481 7.230 1.00 98.12 303 GLU A O 1
ATOM 2391 N N . ARG A 1 304 ? -6.940 -13.672 6.828 1.00 97.56 304 ARG A N 1
ATOM 2392 C CA . ARG A 1 304 ? -6.778 -13.182 5.450 1.00 97.56 304 ARG A CA 1
ATOM 2393 C C . ARG A 1 304 ? -7.780 -13.826 4.489 1.00 97.56 304 ARG A C 1
ATOM 2395 O O . ARG A 1 304 ? -8.219 -13.155 3.559 1.00 97.56 304 ARG A O 1
ATOM 2402 N N . ASP A 1 305 ? -8.135 -15.091 4.711 1.00 96.25 305 ASP A N 1
ATOM 2403 C CA . ASP A 1 305 ? -9.185 -15.804 3.974 1.00 96.25 305 ASP A CA 1
ATOM 2404 C C . ASP A 1 305 ? -10.553 -15.166 4.230 1.00 96.25 305 ASP A C 1
ATOM 2406 O O . ASP A 1 305 ? -11.272 -14.852 3.284 1.00 96.25 305 ASP A O 1
ATOM 2410 N N . ASP A 1 306 ? -10.877 -14.886 5.492 1.00 97.81 306 ASP A N 1
ATOM 2411 C CA . ASP A 1 306 ? -12.140 -14.260 5.885 1.00 97.81 306 ASP A CA 1
ATOM 2412 C C . ASP A 1 306 ? -12.247 -12.804 5.402 1.00 97.81 306 ASP A C 1
ATOM 2414 O O . ASP A 1 306 ? -13.305 -12.389 4.935 1.00 97.81 306 ASP A O 1
ATOM 2418 N N . PHE A 1 307 ? -11.141 -12.041 5.401 1.00 97.00 307 PHE A N 1
ATOM 2419 C CA . PHE A 1 307 ? -11.109 -10.694 4.806 1.00 97.00 307 PHE A CA 1
ATOM 2420 C C . PHE A 1 307 ? -11.442 -10.703 3.309 1.00 97.00 307 PHE A C 1
ATOM 2422 O O . PHE A 1 307 ? -12.007 -9.745 2.787 1.00 97.00 307 PHE A O 1
ATOM 2429 N N . ALA A 1 308 ? -11.025 -11.756 2.605 1.00 95.06 308 ALA A N 1
ATOM 2430 C CA . ALA A 1 308 ? -11.179 -11.878 1.163 1.00 95.06 308 ALA A CA 1
ATOM 2431 C C . ALA A 1 308 ? -12.562 -12.394 0.727 1.00 95.06 308 ALA A C 1
ATOM 2433 O O . ALA A 1 308 ? -12.830 -12.411 -0.478 1.00 95.06 308 ALA A O 1
ATOM 2434 N N . SER A 1 309 ? -13.385 -12.858 1.674 1.00 90.56 309 SER A N 1
ATOM 2435 C CA . SER A 1 309 ? -14.657 -13.548 1.421 1.00 90.56 309 SER A CA 1
ATOM 2436 C C . SER A 1 309 ? -15.843 -12.641 1.091 1.00 90.56 309 SER A C 1
ATOM 2438 O O . SER A 1 309 ? -15.854 -11.457 1.497 1.00 90.56 309 SER A O 1
#

pLDDT: mean 91.87, std 9.48, range [55.12, 98.75]

Radius of gyration: 21.41 Å; chains: 1; bounding box: 52×56×61 Å